Protein AF-A0A349PS74-F1 (afdb_monomer)

Nearest PDB structures (foldseek):
  2zm5-assembly1_A  TM=8.343E-01  e=4.110E-11  Escherichia coli K-12
  3d3q-assembly1_A  TM=5.873E-01  e=1.511E-11  Staphylococcus epidermidis ATCC 12228
  3d3q-assembly2_B  TM=5.949E-01  e=3.113E-11  Staphylococcus epidermidis ATCC 12228
  3exa-assembly1_A  TM=6.629E-01  e=4.485E-10  Halalkalibacterium halodurans
  3crr-assembly1_A  TM=4.208E-01  e=9.390E-06  Pseudomonas aeruginosa

Structure (mmCIF, N/CA/C/O backbone):
data_AF-A0A349PS74-F1
#
_entry.id   AF-A0A349PS74-F1
#
loop_
_atom_site.group_PDB
_atom_site.id
_atom_site.type_symbol
_atom_site.label_atom_id
_atom_site.label_alt_id
_atom_site.label_comp_id
_atom_site.label_asym_id
_atom_site.label_entity_id
_atom_site.label_seq_id
_atom_site.pdbx_PDB_ins_code
_atom_site.Cartn_x
_atom_site.Cartn_y
_atom_site.Cartn_z
_atom_site.occupancy
_atom_site.B_iso_or_equiv
_atom_site.auth_seq_id
_atom_site.auth_comp_id
_atom_site.auth_asym_id
_atom_site.auth_atom_id
_atom_site.pdbx_PDB_model_num
ATOM 1 N N . MET A 1 1 ? 1.218 1.236 8.505 1.00 89.25 1 MET A N 1
ATOM 2 C CA . MET A 1 1 ? 1.984 1.253 9.771 1.00 89.25 1 MET A CA 1
ATOM 3 C C . MET A 1 1 ? 1.231 0.615 10.930 1.00 89.25 1 MET A C 1
ATOM 5 O O . MET A 1 1 ? 1.837 -0.194 11.608 1.00 89.25 1 MET A O 1
ATOM 9 N N . GLN A 1 2 ? -0.069 0.879 11.117 1.00 93.75 2 GLN A N 1
ATOM 10 C CA . GLN A 1 2 ? -0.872 0.275 12.203 1.00 93.75 2 GLN A CA 1
ATOM 11 C C . GLN A 1 2 ? -0.937 -1.267 12.196 1.00 93.75 2 GLN A C 1
ATOM 13 O O . GLN A 1 2 ? -1.303 -1.876 13.193 1.00 93.75 2 GLN A O 1
ATOM 18 N N . ILE A 1 3 ? -0.543 -1.911 11.095 1.00 94.31 3 ILE A N 1
ATOM 19 C CA . ILE A 1 3 ? -0.381 -3.367 10.992 1.00 9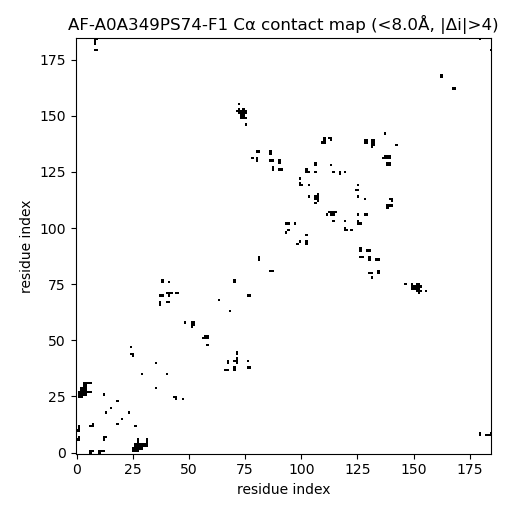4.31 3 ILE A CA 1
ATOM 20 C C . ILE A 1 3 ? 0.688 -3.934 11.941 1.00 94.31 3 ILE A C 1
ATOM 22 O O . ILE A 1 3 ? 0.650 -5.127 12.219 1.00 94.31 3 ILE A O 1
ATOM 26 N N . TYR A 1 4 ? 1.640 -3.131 12.425 1.00 95.88 4 TYR A N 1
ATOM 27 C CA . TYR A 1 4 ? 2.769 -3.624 13.216 1.00 95.88 4 TYR A CA 1
ATOM 28 C C . TYR A 1 4 ? 2.479 -3.621 14.719 1.00 95.88 4 TYR A C 1
ATOM 30 O O . TYR A 1 4 ? 2.060 -2.615 15.294 1.00 95.88 4 TYR A O 1
ATOM 38 N N . ARG A 1 5 ? 2.739 -4.758 15.369 1.00 95.50 5 ARG A N 1
ATOM 39 C CA . ARG A 1 5 ? 2.588 -4.938 16.818 1.00 95.50 5 ARG A CA 1
ATOM 40 C C . ARG A 1 5 ? 3.559 -4.052 17.589 1.00 95.50 5 ARG A C 1
ATOM 42 O O . ARG A 1 5 ? 4.705 -3.884 17.190 1.00 95.50 5 ARG A O 1
ATOM 49 N N . GLY A 1 6 ? 3.097 -3.504 18.711 1.00 93.06 6 GLY A N 1
ATOM 50 C CA . GLY A 1 6 ? 3.917 -2.675 19.601 1.00 93.06 6 GLY A CA 1
ATOM 51 C C . GLY A 1 6 ? 4.183 -1.249 19.105 1.00 93.06 6 GLY A C 1
ATOM 52 O O . GLY A 1 6 ? 4.753 -0.462 19.846 1.00 93.06 6 GLY A O 1
ATOM 53 N N . MET A 1 7 ? 3.736 -0.874 17.902 1.00 94.06 7 MET A N 1
ATOM 54 C CA . MET A 1 7 ? 3.923 0.474 17.346 1.00 94.06 7 MET A CA 1
ATOM 55 C C . MET A 1 7 ? 2.669 1.347 17.511 1.00 94.06 7 MET A C 1
ATOM 57 O O . MET A 1 7 ? 2.253 2.018 16.571 1.00 94.06 7 MET A O 1
ATOM 61 N N . ALA A 1 8 ? 2.013 1.315 18.673 1.00 92.81 8 ALA A N 1
ATOM 62 C CA . ALA A 1 8 ? 0.685 1.916 18.833 1.00 92.81 8 ALA A CA 1
ATOM 63 C C . ALA A 1 8 ? 0.702 3.456 18.773 1.00 92.81 8 ALA A C 1
ATOM 65 O O . ALA A 1 8 ? 0.015 4.042 17.935 1.00 92.81 8 ALA A O 1
ATOM 66 N N . ILE A 1 9 ? 1.533 4.098 19.603 1.00 93.56 9 ILE A N 1
ATOM 67 C CA . ILE A 1 9 ? 1.556 5.561 19.778 1.00 93.56 9 ILE A CA 1
ATOM 68 C C . ILE A 1 9 ? 1.936 6.255 18.467 1.00 93.56 9 ILE A C 1
ATOM 70 O O . ILE A 1 9 ? 1.120 6.958 17.880 1.00 93.56 9 ILE A O 1
ATOM 74 N N . GLY A 1 10 ? 3.132 5.979 17.938 1.00 93.94 10 GLY A N 1
ATOM 75 C CA . GLY A 1 10 ? 3.648 6.647 16.735 1.00 93.94 10 GLY A CA 1
ATOM 76 C C . GLY A 1 10 ? 2.870 6.371 15.447 1.00 93.94 10 GLY A C 1
ATOM 77 O O . GLY A 1 10 ? 3.122 7.005 14.424 1.00 93.94 10 GLY A O 1
ATOM 78 N N . THR A 1 11 ? 1.922 5.429 15.461 1.00 93.19 11 THR A N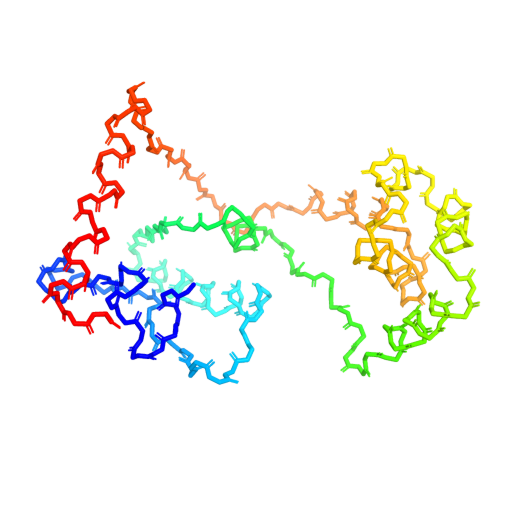 1
ATOM 79 C CA . THR A 1 11 ? 1.077 5.122 14.298 1.00 93.19 11 THR A CA 1
ATOM 80 C C . THR A 1 11 ? -0.378 5.544 14.479 1.00 93.19 11 THR A C 1
ATOM 82 O O . THR A 1 11 ? -1.191 5.287 13.584 1.00 93.19 11 THR A O 1
ATOM 85 N N . ALA A 1 12 ? -0.697 6.209 15.598 1.00 93.94 12 ALA A N 1
ATOM 86 C CA . ALA A 1 12 ? -2.063 6.522 16.008 1.00 93.94 12 ALA A CA 1
ATOM 87 C C . ALA A 1 12 ? -2.973 5.286 15.908 1.00 93.94 12 ALA A C 1
ATOM 89 O O . ALA A 1 12 ? -4.058 5.359 15.330 1.00 93.94 12 ALA A O 1
ATOM 90 N N . ALA A 1 13 ? -2.485 4.121 16.350 1.00 93.94 13 ALA A N 1
ATOM 91 C CA . ALA A 1 13 ? -3.315 2.926 16.394 1.00 93.94 13 ALA A CA 1
ATOM 92 C C . ALA A 1 13 ? -4.451 3.151 17.405 1.00 93.94 13 ALA A C 1
ATOM 94 O O . ALA A 1 13 ? -4.183 3.701 18.476 1.00 93.94 13 ALA A O 1
ATOM 95 N N . PRO A 1 14 ? -5.688 2.736 17.087 1.00 93.56 14 PRO A N 1
ATOM 96 C CA . PRO A 1 14 ? -6.817 2.952 17.980 1.00 93.56 14 PRO A CA 1
ATOM 97 C C . PRO A 1 14 ? -6.581 2.273 19.333 1.00 93.56 14 PRO A C 1
ATOM 99 O O . PRO A 1 14 ? -6.098 1.140 19.412 1.00 93.56 14 PRO A O 1
ATOM 102 N N . THR A 1 15 ? -6.922 2.979 20.402 1.00 92.62 15 THR A N 1
ATOM 103 C CA . THR A 1 15 ? -6.909 2.474 21.776 1.00 92.62 15 THR A CA 1
ATOM 104 C C . THR A 1 15 ? -8.164 1.654 22.065 1.00 92.62 15 THR A C 1
ATOM 106 O O . THR A 1 15 ? -9.185 1.791 21.396 1.00 92.62 15 THR A O 1
ATOM 109 N N . ALA A 1 16 ? -8.127 0.812 23.102 1.00 93.38 16 ALA A N 1
ATOM 110 C CA . ALA A 1 16 ? -9.302 0.037 23.509 1.00 93.38 16 ALA A CA 1
ATOM 111 C C . ALA A 1 16 ? -10.509 0.930 23.866 1.00 93.38 16 ALA A C 1
ATOM 113 O O . ALA A 1 16 ? -11.651 0.550 23.608 1.00 93.38 16 ALA A O 1
ATOM 114 N N . GLU A 1 17 ? -10.248 2.115 24.425 1.00 94.94 17 GLU A N 1
ATOM 115 C CA . GLU A 1 17 ? -11.269 3.111 24.749 1.00 94.94 17 GLU A CA 1
ATOM 116 C C . GLU A 1 17 ? -11.913 3.691 23.483 1.00 94.94 17 GLU A C 1
ATOM 118 O O . GLU A 1 17 ? -13.137 3.680 23.367 1.00 94.94 17 GLU A O 1
ATOM 123 N N . GLU A 1 18 ? -11.113 4.105 22.495 1.00 94.31 18 GLU A N 1
ATOM 124 C CA . GLU A 1 18 ? -11.613 4.613 21.206 1.00 94.31 18 GLU A CA 1
ATOM 125 C C . GLU A 1 18 ? -12.364 3.545 20.405 1.00 94.31 18 GLU A C 1
ATOM 127 O O . GLU A 1 18 ? -13.322 3.858 19.700 1.00 94.31 18 GLU A O 1
ATOM 132 N N . MET A 1 19 ? -11.951 2.278 20.512 1.00 95.06 19 MET A N 1
ATOM 133 C CA . MET A 1 19 ? -12.631 1.175 19.833 1.00 95.06 19 MET A CA 1
ATOM 134 C C . MET A 1 19 ? -14.042 0.938 20.376 1.00 95.06 19 MET A C 1
ATOM 136 O O . MET A 1 19 ? -14.871 0.406 19.645 1.00 95.06 19 MET A O 1
ATOM 140 N N . GLN A 1 20 ? -14.319 1.267 21.644 1.00 96.44 20 GLN A N 1
ATOM 141 C CA . GLN A 1 20 ? -15.630 1.072 22.284 1.00 96.44 20 GLN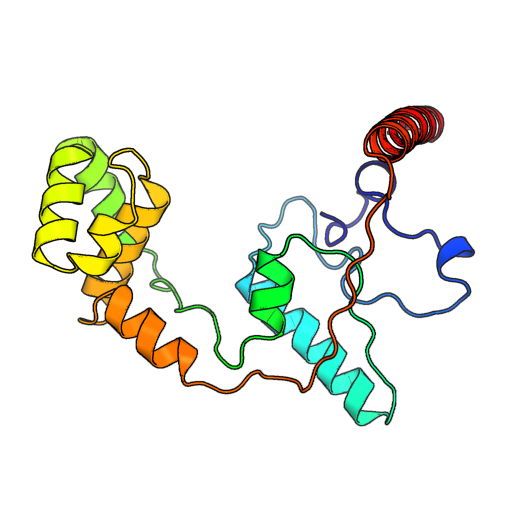 A CA 1
ATOM 142 C C . GLN A 1 20 ? -16.207 -0.348 22.088 1.00 96.44 20 GLN A C 1
ATOM 144 O O . GLN A 1 20 ? -17.406 -0.543 21.892 1.00 96.44 20 GLN A O 1
ATOM 149 N N . GLY A 1 21 ? -15.339 -1.364 22.098 1.00 95.25 21 GLY A N 1
ATOM 150 C CA . GLY A 1 21 ? -15.715 -2.764 21.867 1.00 95.25 21 GLY A CA 1
ATOM 151 C C . GLY A 1 21 ? -15.956 -3.152 20.401 1.00 95.25 21 GLY A C 1
ATOM 152 O O . GLY A 1 21 ? -16.244 -4.319 20.132 1.00 95.25 21 GLY A O 1
ATOM 153 N N . ILE A 1 22 ? -15.808 -2.230 19.446 1.00 95.62 22 ILE A N 1
ATOM 154 C CA . ILE A 1 22 ? -15.883 -2.516 18.010 1.00 95.62 22 ILE A CA 1
ATOM 155 C C . ILE A 1 22 ? -14.575 -3.171 17.541 1.00 95.62 22 ILE A C 1
ATOM 157 O O . ILE A 1 22 ? -13.508 -2.551 17.632 1.00 95.62 22 ILE A O 1
ATOM 161 N N . PRO A 1 23 ? -14.621 -4.405 17.000 1.00 95.31 23 PRO A N 1
ATOM 162 C CA . PRO A 1 23 ? -13.423 -5.084 16.524 1.00 95.31 23 PRO A CA 1
ATOM 163 C C . PRO A 1 23 ? -12.750 -4.318 15.382 1.00 95.31 23 PRO A C 1
ATOM 165 O O . PRO A 1 23 ? -13.353 -4.088 14.333 1.00 95.31 23 PRO A O 1
ATOM 168 N N . HIS A 1 24 ? -11.478 -3.970 15.571 1.00 95.81 24 HIS A N 1
ATOM 169 C CA . HIS A 1 24 ? -10.630 -3.420 14.519 1.00 95.81 24 HIS A CA 1
ATOM 170 C C . HIS A 1 24 ? -9.739 -4.525 13.957 1.00 95.81 24 HIS A C 1
ATOM 172 O O . HIS A 1 24 ? -8.841 -5.037 14.624 1.00 95.81 24 HIS A O 1
ATOM 178 N N . HIS A 1 25 ? -10.007 -4.902 12.712 1.00 95.56 25 HIS A N 1
ATOM 179 C CA . HIS A 1 25 ? -9.207 -5.877 11.981 1.00 95.56 25 HIS A CA 1
ATOM 180 C C . HIS A 1 25 ? -7.933 -5.218 11.432 1.00 95.56 25 HIS A C 1
ATOM 182 O O . HIS A 1 25 ? -7.877 -4.003 11.259 1.00 95.56 25 HIS A O 1
ATOM 188 N N . MET A 1 26 ? -6.911 -6.017 11.113 1.00 94.94 26 MET A N 1
ATOM 189 C CA . MET A 1 26 ? -5.662 -5.547 10.485 1.00 94.94 26 MET A CA 1
ATOM 190 C C . MET A 1 26 ? -4.844 -4.523 11.301 1.00 94.94 26 MET A C 1
ATOM 192 O O . MET A 1 26 ? -3.968 -3.856 10.748 1.00 94.94 26 MET A O 1
ATOM 196 N N . VAL A 1 27 ? -5.067 -4.433 12.614 1.00 94.75 27 VAL A N 1
ATOM 197 C CA . VAL A 1 27 ? -4.240 -3.656 13.552 1.00 94.75 27 VAL A CA 1
ATOM 198 C C . VAL A 1 27 ? -3.348 -4.618 14.332 1.00 94.75 27 VAL A C 1
ATOM 200 O O . VAL A 1 27 ? -3.835 -5.604 14.877 1.00 94.75 27 VAL A O 1
ATOM 203 N N . GLY A 1 28 ? -2.038 -4.362 14.371 1.00 94.44 28 GLY A N 1
ATOM 204 C CA . GLY A 1 28 ? -1.089 -5.205 15.104 1.00 94.44 28 GLY A CA 1
ATOM 205 C C . GLY A 1 28 ? -1.074 -6.672 14.650 1.00 94.44 28 GLY A C 1
ATOM 206 O O . GLY A 1 28 ? -0.983 -7.574 15.477 1.00 94.44 28 GLY A O 1
ATOM 207 N N . VAL A 1 29 ? -1.171 -6.932 13.346 1.00 95.56 29 VAL A N 1
ATOM 208 C CA . VAL A 1 29 ? -1.181 -8.288 12.767 1.00 95.56 29 VAL A CA 1
ATOM 209 C C . VAL A 1 29 ? 0.203 -8.795 12.341 1.00 95.56 29 VAL A C 1
ATOM 211 O O . VAL A 1 29 ? 0.365 -9.984 12.086 1.00 95.56 29 VAL A O 1
ATOM 214 N N . ALA A 1 30 ? 1.212 -7.924 12.284 1.00 95.81 30 ALA A N 1
ATOM 215 C CA . ALA A 1 30 ? 2.569 -8.238 11.832 1.00 95.81 30 ALA A CA 1
ATOM 216 C C . ALA A 1 30 ? 3.626 -7.857 12.880 1.00 95.81 30 ALA A C 1
ATOM 218 O O . ALA A 1 30 ? 3.406 -6.964 13.700 1.00 95.81 30 ALA A O 1
ATOM 219 N N . ASP A 1 31 ? 4.774 -8.539 12.876 1.00 96.31 31 ASP A N 1
ATOM 220 C CA . ASP A 1 31 ? 5.950 -8.102 13.644 1.00 96.31 31 ASP A CA 1
ATOM 221 C C . ASP A 1 31 ? 6.641 -6.923 12.925 1.00 96.31 31 ASP A C 1
ATOM 223 O O . ASP A 1 31 ? 6.738 -6.958 11.698 1.00 96.31 31 ASP A O 1
ATOM 227 N N . PRO A 1 32 ? 7.138 -5.889 13.632 1.00 95.06 32 PRO A N 1
ATOM 228 C CA . PRO A 1 32 ? 7.860 -4.772 13.010 1.00 95.06 32 PRO A CA 1
ATOM 229 C C . PRO A 1 32 ? 9.094 -5.167 12.183 1.00 95.06 32 PRO A C 1
ATOM 231 O O . PRO A 1 32 ? 9.536 -4.385 11.344 1.00 95.06 32 PRO A O 1
ATOM 234 N N . ARG A 1 33 ? 9.676 -6.349 12.421 1.00 94.12 33 ARG A N 1
ATOM 235 C CA . ARG A 1 33 ? 10.819 -6.881 11.661 1.00 94.12 33 ARG A CA 1
ATOM 236 C C . ARG A 1 33 ? 10.405 -7.573 10.362 1.00 94.12 33 ARG A C 1
ATOM 238 O O . ARG A 1 33 ? 11.267 -7.892 9.546 1.00 94.12 33 ARG A O 1
ATOM 245 N N . GLU A 1 34 ? 9.114 -7.833 10.167 1.00 91.00 34 GLU A N 1
ATOM 246 C CA . GLU A 1 34 ? 8.600 -8.440 8.944 1.00 91.00 34 GLU A CA 1
ATOM 247 C C . GLU A 1 34 ? 8.321 -7.383 7.879 1.00 91.00 34 GLU A C 1
ATOM 249 O O . GLU A 1 34 ? 7.665 -6.372 8.123 1.00 91.00 34 GLU A O 1
ATOM 254 N N . ASN A 1 35 ? 8.723 -7.672 6.643 1.00 87.25 35 ASN A N 1
ATOM 255 C CA . ASN A 1 35 ? 8.209 -6.930 5.502 1.00 87.25 35 ASN A CA 1
ATOM 256 C C . ASN A 1 35 ? 6.737 -7.293 5.277 1.00 87.25 35 ASN A C 1
ATOM 258 O O . ASN A 1 35 ? 6.388 -8.466 5.118 1.00 87.25 35 ASN A O 1
ATOM 262 N N . TYR A 1 36 ? 5.875 -6.281 5.199 1.00 89.25 36 TYR A N 1
ATOM 263 C CA . TYR A 1 36 ? 4.455 -6.472 4.929 1.00 89.25 36 TYR A CA 1
ATOM 264 C C . TYR A 1 36 ? 4.058 -5.776 3.627 1.00 89.25 36 TYR A C 1
ATOM 266 O O . TYR A 1 36 ? 4.001 -4.548 3.537 1.00 89.25 36 TYR A O 1
ATOM 274 N N . SER A 1 37 ? 3.840 -6.576 2.582 1.00 88.00 37 SER A N 1
ATOM 275 C CA . SER A 1 37 ? 3.533 -6.066 1.249 1.00 88.00 37 SER A CA 1
ATOM 276 C C . SER A 1 37 ? 2.061 -5.681 1.116 1.00 88.00 37 SER A C 1
ATOM 278 O O . SER A 1 37 ? 1.184 -6.203 1.806 1.00 88.00 37 SER A O 1
ATOM 280 N N . VAL A 1 38 ? 1.776 -4.798 0.160 1.00 88.19 38 VAL A N 1
ATOM 281 C CA . VAL A 1 38 ? 0.399 -4.435 -0.193 1.00 88.19 38 VAL A CA 1
ATOM 282 C C . VAL A 1 38 ? -0.407 -5.636 -0.713 1.00 88.19 38 VAL A C 1
ATOM 284 O O . VAL A 1 38 ? -1.603 -5.716 -0.457 1.00 88.19 38 VAL A O 1
ATOM 287 N N . ALA A 1 39 ? 0.243 -6.596 -1.379 1.00 86.44 39 ALA A N 1
ATOM 288 C CA . ALA A 1 39 ? -0.400 -7.828 -1.832 1.00 86.44 39 ALA A CA 1
ATOM 289 C C . ALA A 1 39 ? -0.840 -8.695 -0.649 1.00 86.44 39 ALA A C 1
ATOM 291 O O . ALA A 1 39 ? -2.008 -9.058 -0.559 1.00 86.44 39 ALA A O 1
ATOM 292 N N . ARG A 1 40 ? 0.067 -8.920 0.315 1.00 89.88 40 ARG A N 1
ATOM 293 C CA . ARG A 1 40 ? -0.247 -9.643 1.554 1.00 89.88 40 ARG A CA 1
ATOM 294 C C . ARG A 1 40 ? -1.375 -8.954 2.324 1.00 89.88 40 ARG A C 1
ATOM 296 O O . ARG A 1 40 ? -2.299 -9.623 2.769 1.00 89.88 40 ARG A O 1
ATOM 303 N N . TYR A 1 41 ? -1.333 -7.623 2.428 1.00 92.31 41 TYR A N 1
ATOM 304 C CA . TYR A 1 41 ? -2.415 -6.856 3.045 1.00 92.31 41 TYR A CA 1
ATOM 305 C C . TYR A 1 41 ? -3.757 -7.073 2.350 1.00 92.31 41 TYR A C 1
ATOM 307 O O . TYR A 1 41 ? -4.745 -7.298 3.038 1.00 92.31 41 TYR A O 1
ATOM 315 N N . ALA A 1 42 ?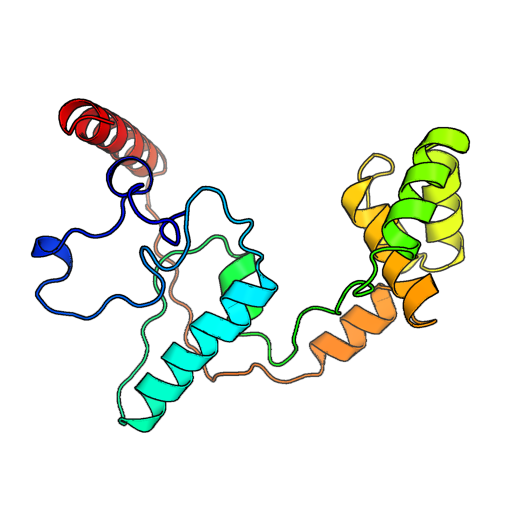 -3.807 -6.988 1.018 1.00 91.88 42 ALA A N 1
ATOM 316 C CA . ALA A 1 42 ? -5.051 -7.145 0.273 1.00 91.88 42 ALA A CA 1
ATOM 317 C C . ALA A 1 42 ? -5.668 -8.532 0.506 1.00 91.88 42 ALA A C 1
ATOM 319 O O . ALA A 1 42 ? -6.863 -8.618 0.774 1.00 91.88 42 ALA A O 1
ATOM 320 N N . ASP A 1 43 ? -4.854 -9.592 0.496 1.00 91.56 43 ASP A N 1
ATOM 321 C CA . ASP A 1 43 ? -5.314 -10.959 0.756 1.00 91.56 43 ASP A CA 1
ATOM 322 C C . ASP A 1 43 ? -5.817 -11.142 2.194 1.00 91.56 43 ASP A C 1
ATOM 324 O O . ASP A 1 43 ? -6.888 -11.710 2.414 1.00 91.56 43 ASP A O 1
ATOM 328 N N . ASP A 1 44 ? -5.064 -10.661 3.184 1.00 94.50 44 ASP A N 1
ATOM 329 C CA . ASP A 1 44 ? -5.416 -10.813 4.597 1.00 94.50 44 ASP A CA 1
ATOM 330 C C . ASP A 1 44 ? -6.633 -9.956 4.978 1.00 94.50 44 ASP A C 1
ATOM 332 O O . ASP A 1 44 ? -7.569 -10.452 5.608 1.00 94.50 44 ASP A O 1
ATOM 336 N N . ALA A 1 45 ? -6.680 -8.699 4.530 1.00 94.94 45 ALA A N 1
ATOM 337 C CA . ALA A 1 45 ? -7.816 -7.814 4.760 1.00 94.94 45 ALA A CA 1
ATOM 338 C C . ALA A 1 45 ? -9.078 -8.320 4.053 1.00 94.94 45 ALA A C 1
ATOM 340 O O . ALA A 1 45 ? -10.172 -8.215 4.606 1.00 94.94 45 ALA A O 1
ATOM 341 N N . ALA A 1 46 ? -8.943 -8.917 2.867 1.00 95.12 46 ALA A N 1
ATOM 342 C CA . ALA A 1 46 ? -10.079 -9.490 2.168 1.00 95.12 46 ALA A CA 1
ATOM 343 C C . ALA A 1 46 ? -10.716 -10.656 2.928 1.00 95.12 46 ALA A C 1
ATOM 345 O O . ALA A 1 46 ? -11.937 -10.716 3.008 1.00 95.12 46 ALA A O 1
ATOM 346 N N . LYS A 1 47 ? -9.917 -11.518 3.573 1.00 96.25 47 LYS A N 1
ATOM 347 C CA . LYS A 1 47 ? -10.457 -12.570 4.453 1.00 96.25 47 LYS A CA 1
ATOM 348 C C . LYS A 1 47 ? -11.315 -11.969 5.567 1.00 96.25 47 LYS A C 1
ATOM 350 O O . LYS A 1 47 ? -12.374 -12.506 5.863 1.00 96.25 47 LYS A O 1
ATOM 355 N N . CYS A 1 48 ? -10.886 -10.853 6.165 1.00 97.12 48 CYS A N 1
ATOM 356 C CA . CYS A 1 48 ? -11.680 -10.155 7.179 1.00 97.12 48 CYS A CA 1
ATOM 357 C C . CYS A 1 48 ? -12.984 -9.588 6.602 1.00 97.12 48 CYS A C 1
ATOM 359 O O . CYS A 1 48 ? -14.031 -9.715 7.229 1.00 97.12 48 CYS A O 1
ATOM 361 N N . VAL A 1 49 ? -12.931 -8.969 5.421 1.00 96.94 49 VAL A N 1
ATOM 362 C CA . VAL A 1 49 ? -14.114 -8.409 4.749 1.00 96.94 49 VAL A CA 1
ATOM 363 C C . VAL A 1 49 ? -15.123 -9.512 4.417 1.00 96.94 49 VAL A C 1
ATOM 365 O O . VAL A 1 49 ? -16.285 -9.394 4.801 1.00 96.94 49 VAL A O 1
ATOM 368 N N . ASP A 1 50 ? -14.672 -10.598 3.789 1.00 97.06 50 ASP A N 1
ATOM 369 C CA . ASP A 1 50 ? -15.504 -11.746 3.410 1.00 97.06 50 ASP A CA 1
ATOM 370 C C . ASP A 1 50 ? -16.147 -12.399 4.648 1.00 97.06 50 ASP A C 1
ATOM 372 O O . ASP A 1 50 ? -17.340 -12.704 4.662 1.00 97.06 50 ASP A O 1
ATOM 376 N N . ASP A 1 51 ? -15.385 -12.538 5.734 1.00 98.12 51 ASP A N 1
ATOM 377 C CA . ASP A 1 51 ? -15.856 -13.052 7.021 1.00 98.12 51 ASP A CA 1
ATOM 378 C C . ASP A 1 51 ? -16.922 -12.139 7.669 1.00 98.12 51 ASP A C 1
ATOM 380 O O . ASP A 1 51 ? -17.954 -12.622 8.142 1.00 98.12 51 ASP A O 1
ATOM 384 N N . ILE A 1 52 ? -16.742 -10.812 7.641 1.00 98.19 52 ILE A N 1
ATOM 385 C CA . ILE A 1 52 ? -17.743 -9.845 8.129 1.00 98.19 52 ILE A CA 1
ATOM 386 C C . ILE A 1 52 ? -19.027 -9.918 7.294 1.00 98.19 52 ILE A C 1
ATOM 388 O O . ILE A 1 52 ? -20.117 -9.981 7.873 1.00 98.19 52 ILE A O 1
ATOM 392 N N . LEU A 1 53 ? -18.902 -9.962 5.964 1.00 98.00 53 LEU A N 1
ATOM 393 C CA . LEU A 1 53 ? -20.036 -10.082 5.047 1.00 98.00 53 LEU A CA 1
ATOM 394 C C . LEU A 1 53 ? -20.794 -11.397 5.259 1.00 98.00 53 LEU A C 1
ATOM 396 O O . LEU A 1 53 ? -22.024 -11.390 5.290 1.00 98.00 53 LEU A O 1
ATOM 400 N N . SER A 1 54 ? -20.087 -12.508 5.493 1.00 98.12 54 SER A N 1
ATOM 401 C CA . SER A 1 54 ? -20.703 -13.822 5.742 1.00 98.12 54 SER A CA 1
ATOM 402 C C . SER A 1 54 ? -21.614 -13.842 6.978 1.00 98.12 54 SER A C 1
ATOM 404 O O . SER A 1 54 ? -22.571 -14.611 7.042 1.00 98.12 54 SER A O 1
ATOM 406 N N . ARG A 1 55 ? -21.365 -12.946 7.942 1.00 97.75 55 ARG A N 1
ATOM 407 C CA . ARG A 1 55 ? -22.199 -12.745 9.136 1.00 97.75 55 ARG A CA 1
ATOM 408 C C . ARG A 1 55 ? -23.362 -11.770 8.927 1.00 97.75 55 ARG A C 1
ATOM 410 O O . ARG A 1 55 ? -24.009 -11.398 9.904 1.00 97.75 55 ARG A O 1
ATOM 417 N N . GLY A 1 56 ? -23.591 -11.299 7.701 1.00 97.69 56 GLY A N 1
ATOM 418 C CA . GLY A 1 56 ? -24.605 -10.289 7.389 1.00 97.69 56 GLY A CA 1
ATOM 419 C C . GLY A 1 56 ? -24.299 -8.908 7.977 1.00 97.69 56 GLY A C 1
ATOM 420 O O . GLY A 1 56 ? -25.216 -8.121 8.200 1.00 97.69 56 GLY A O 1
ATOM 421 N N . LYS A 1 57 ? -23.027 -8.617 8.279 1.00 97.75 57 LYS A N 1
ATOM 422 C CA . LYS A 1 57 ? -22.588 -7.312 8.792 1.00 97.75 57 LYS A CA 1
ATOM 423 C C . LYS A 1 57 ? -21.961 -6.487 7.674 1.00 97.75 57 LYS A C 1
ATOM 425 O O . LYS A 1 57 ? -21.395 -7.040 6.738 1.00 97.75 57 LYS A O 1
ATOM 430 N N . GLN A 1 58 ? -22.015 -5.163 7.813 1.00 96.81 58 GLN A N 1
ATOM 431 C CA . GLN A 1 58 ? -21.381 -4.232 6.882 1.00 96.81 58 GLN A CA 1
ATOM 432 C C . GLN A 1 58 ? -19.923 -3.969 7.300 1.00 96.81 58 GLN A C 1
ATOM 434 O O . GLN A 1 58 ? -19.699 -3.402 8.373 1.00 96.81 58 GLN A O 1
ATOM 439 N N . PRO A 1 59 ? -18.922 -4.334 6.481 1.00 96.62 59 PRO A N 1
ATOM 440 C CA . PRO A 1 59 ? -17.538 -3.946 6.714 1.00 96.62 59 PRO A CA 1
ATOM 441 C C . PRO A 1 59 ? -17.367 -2.439 6.508 1.00 96.62 59 PRO A C 1
ATOM 443 O O . PRO A 1 59 ? -17.852 -1.882 5.520 1.00 96.62 59 PRO A O 1
ATOM 446 N N . VAL A 1 60 ? -16.629 -1.795 7.414 1.00 95.88 60 VAL A N 1
ATOM 447 C CA . VAL A 1 60 ? -16.185 -0.404 7.272 1.00 95.88 60 VAL A CA 1
ATOM 448 C C . VAL A 1 60 ? -14.664 -0.406 7.205 1.00 95.88 60 VAL A C 1
ATOM 450 O O . VAL A 1 60 ? -13.989 -0.786 8.159 1.00 95.88 60 VAL A O 1
ATOM 453 N N . ILE A 1 61 ? -14.123 -0.005 6.059 1.00 94.06 61 ILE A N 1
ATOM 454 C CA . ILE A 1 61 ? -12.679 0.081 5.840 1.00 94.06 61 ILE A CA 1
ATOM 455 C C . ILE A 1 61 ? -12.265 1.526 6.118 1.00 94.06 61 ILE A C 1
ATOM 457 O O . ILE A 1 61 ? -12.674 2.433 5.396 1.00 94.06 61 ILE A O 1
ATOM 461 N N . VAL A 1 62 ? -11.481 1.740 7.178 1.00 92.06 62 VAL A N 1
ATOM 462 C CA . VAL A 1 62 ? -11.099 3.077 7.661 1.00 92.06 62 VAL A CA 1
ATOM 463 C C . VAL A 1 62 ? -9.592 3.290 7.548 1.00 92.06 62 VAL A C 1
ATOM 465 O O . VAL A 1 62 ? -8.792 2.382 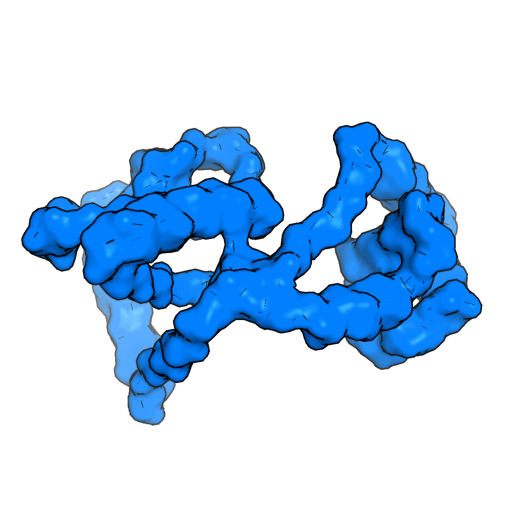7.774 1.00 92.06 62 VAL A O 1
ATOM 468 N N . GLY A 1 63 ? -9.211 4.526 7.227 1.00 84.44 63 GLY A N 1
ATOM 469 C CA . GLY A 1 63 ? -7.828 4.975 7.108 1.00 84.44 63 GLY A CA 1
ATOM 470 C C . GLY A 1 63 ? -7.272 4.818 5.694 1.00 84.44 63 GLY A C 1
ATOM 471 O O . GLY A 1 63 ? -8.007 4.781 4.711 1.00 84.44 63 GLY A O 1
ATOM 472 N N . GLY A 1 64 ? -5.947 4.700 5.613 1.00 66.06 64 GLY A N 1
ATOM 473 C CA . GLY A 1 64 ? -5.276 4.153 4.440 1.00 66.06 64 GLY A CA 1
ATOM 474 C C . GLY A 1 64 ? -4.600 5.161 3.513 1.00 66.06 64 GLY A C 1
ATOM 475 O O . GLY A 1 64 ? -5.165 6.129 3.017 1.00 66.06 64 GLY A O 1
ATOM 476 N N . THR A 1 65 ? -3.354 4.830 3.199 1.00 71.62 65 THR A N 1
ATOM 477 C CA . THR A 1 65 ? -2.657 5.227 1.979 1.00 71.62 65 THR A CA 1
ATOM 478 C C . THR A 1 65 ? -3.434 4.661 0.783 1.00 71.62 65 THR A C 1
ATOM 480 O O . THR A 1 65 ? -3.663 3.452 0.734 1.00 71.62 65 THR A O 1
ATOM 483 N N . GLY A 1 66 ? -3.823 5.492 -0.192 1.00 84.75 66 GLY A N 1
ATOM 484 C CA . GLY A 1 66 ? -4.738 5.094 -1.282 1.00 84.75 66 GLY A CA 1
ATOM 485 C C . GLY A 1 66 ? -4.343 3.823 -2.051 1.00 84.75 66 GLY A C 1
ATOM 486 O O . GLY A 1 66 ? -5.208 3.106 -2.544 1.00 84.75 66 GLY A O 1
ATOM 487 N N . LEU A 1 67 ? -3.050 3.485 -2.081 1.00 86.88 67 LEU A N 1
ATOM 488 C CA . LEU A 1 67 ? -2.533 2.247 -2.668 1.00 86.88 67 LEU A CA 1
ATOM 489 C C . LEU A 1 67 ? -3.130 0.969 -2.041 1.00 86.88 67 LEU A C 1
ATOM 491 O O . LEU A 1 67 ? -3.487 0.054 -2.773 1.00 86.88 67 LEU A O 1
ATOM 495 N N . TYR A 1 68 ? -3.248 0.901 -0.712 1.00 90.50 68 TYR A N 1
ATOM 496 C CA . TYR A 1 68 ? -3.708 -0.302 -0.003 1.00 90.50 68 TYR A CA 1
ATOM 497 C C . TYR A 1 68 ? -5.215 -0.507 -0.164 1.00 90.50 68 TYR A C 1
ATOM 499 O O . TYR A 1 68 ? -5.671 -1.623 -0.399 1.00 90.50 68 TYR A O 1
ATOM 507 N N . LEU A 1 69 ? -5.981 0.586 -0.104 1.00 90.06 69 LEU A N 1
ATOM 508 C CA . LEU A 1 69 ? -7.421 0.550 -0.342 1.00 90.06 69 LEU A CA 1
ATOM 509 C C . LEU A 1 69 ? -7.727 0.128 -1.783 1.00 90.06 69 LEU A C 1
ATOM 511 O O . LEU A 1 69 ? -8.551 -0.752 -2.003 1.00 90.06 69 LEU A O 1
ATOM 515 N N . ASN A 1 70 ? -7.025 0.707 -2.763 1.00 88.75 70 ASN A N 1
ATOM 516 C CA . ASN A 1 70 ? -7.196 0.328 -4.165 1.00 88.75 70 ASN A CA 1
ATOM 517 C C . ASN A 1 70 ? -6.892 -1.154 -4.395 1.00 88.75 70 ASN A C 1
ATOM 519 O O . ASN A 1 70 ? -7.604 -1.800 -5.152 1.00 88.75 70 ASN A O 1
ATOM 523 N N . ALA A 1 71 ? -5.875 -1.691 -3.723 1.00 89.44 71 ALA A N 1
ATOM 524 C CA . ALA A 1 71 ? -5.518 -3.098 -3.818 1.00 89.44 71 ALA A CA 1
ATOM 525 C C . ALA A 1 71 ? -6.587 -4.042 -3.260 1.00 89.44 71 ALA A C 1
ATOM 527 O O . ALA A 1 71 ? -6.917 -5.032 -3.897 1.00 89.44 71 ALA A O 1
ATOM 528 N N . LEU A 1 72 ? -7.134 -3.726 -2.084 1.00 91.88 72 LEU A N 1
ATOM 529 C CA . LEU A 1 72 ? -8.194 -4.517 -1.458 1.00 91.88 72 LEU A CA 1
ATOM 530 C C . LEU A 1 72 ? -9.486 -4.499 -2.287 1.00 91.88 72 LEU A C 1
ATOM 532 O O . LEU A 1 72 ? -10.176 -5.510 -2.385 1.00 91.88 72 LEU A O 1
ATOM 536 N N . LEU A 1 73 ? -9.823 -3.340 -2.859 1.00 90.88 73 LEU A N 1
ATOM 537 C CA . LEU A 1 73 ? -11.045 -3.161 -3.646 1.00 90.88 73 LEU A CA 1
ATOM 538 C C . LEU A 1 73 ? -10.914 -3.677 -5.086 1.00 90.88 73 LEU A C 1
ATOM 540 O O . LEU A 1 73 ? -11.932 -3.920 -5.738 1.00 90.88 73 LEU A O 1
ATOM 544 N N . ALA A 1 74 ? -9.694 -3.823 -5.604 1.00 86.94 74 ALA A N 1
ATOM 545 C CA . ALA A 1 74 ? -9.467 -4.360 -6.938 1.00 86.94 74 ALA A CA 1
ATOM 546 C C . ALA A 1 74 ? -9.960 -5.811 -7.018 1.00 86.94 74 ALA A C 1
ATOM 548 O O . ALA A 1 74 ? -9.709 -6.617 -6.127 1.00 86.94 74 ALA A O 1
ATOM 549 N N . GLY A 1 75 ? -10.635 -6.170 -8.114 1.00 77.94 75 GLY A N 1
ATOM 550 C CA . GLY A 1 75 ? -11.003 -7.568 -8.375 1.00 77.94 75 GLY A CA 1
ATOM 551 C C . GLY A 1 75 ? -9.847 -8.435 -8.859 1.00 77.94 75 GLY A C 1
ATOM 552 O O . GLY A 1 75 ? -10.045 -9.603 -9.181 1.00 77.94 75 GLY A O 1
ATOM 553 N N . HIS A 1 76 ? -8.645 -7.872 -8.940 1.00 75.38 76 HIS A N 1
ATOM 554 C CA . HIS A 1 76 ? -7.443 -8.562 -9.367 1.00 75.38 76 HIS A CA 1
ATOM 555 C C . HIS A 1 76 ? -6.379 -8.471 -8.275 1.00 75.38 76 HIS A C 1
ATOM 557 O O . HIS A 1 76 ? -6.251 -7.455 -7.592 1.00 75.38 76 HIS A O 1
ATOM 563 N N . GLY A 1 77 ? -5.578 -9.526 -8.138 1.00 67.62 77 GLY A N 1
ATOM 564 C CA . GLY A 1 77 ? -4.380 -9.471 -7.309 1.00 67.62 77 GLY A CA 1
ATOM 565 C C . GLY A 1 77 ? -3.338 -8.514 -7.891 1.00 67.62 77 GLY A C 1
ATOM 566 O O . GLY A 1 77 ? -3.473 -7.988 -9.001 1.00 67.62 77 GLY A O 1
ATOM 567 N N . PHE A 1 78 ? -2.245 -8.312 -7.164 1.00 63.69 78 PHE A N 1
ATOM 568 C CA . PHE A 1 78 ? -1.044 -7.787 -7.805 1.00 63.69 78 PHE A CA 1
ATOM 569 C C . PHE A 1 78 ? -0.518 -8.838 -8.774 1.00 63.69 78 PHE A C 1
ATOM 571 O O . PHE A 1 78 ? -0.532 -10.023 -8.443 1.00 63.69 78 PHE A O 1
ATOM 578 N N . ALA A 1 79 ? -0.023 -8.415 -9.942 1.00 56.50 79 ALA A N 1
ATOM 579 C CA . ALA A 1 79 ? 0.845 -9.284 -10.726 1.00 56.50 79 ALA A CA 1
ATOM 580 C C . ALA A 1 79 ? 1.930 -9.793 -9.780 1.00 56.50 79 ALA A C 1
ATOM 582 O O . ALA A 1 79 ? 2.688 -8.982 -9.236 1.00 56.50 79 ALA A O 1
ATOM 583 N N . GLY A 1 80 ? 1.950 -11.101 -9.525 1.00 51.97 80 GLY A N 1
ATOM 584 C CA . GLY A 1 80 ? 3.051 -11.708 -8.800 1.00 51.97 80 GLY A CA 1
ATOM 585 C C . GLY A 1 80 ? 4.312 -11.346 -9.565 1.00 51.97 80 GLY A C 1
ATOM 586 O O . GLY A 1 80 ? 4.396 -11.650 -10.749 1.00 51.97 80 GLY A O 1
ATOM 587 N N . GLY A 1 81 ? 5.233 -10.621 -8.930 1.00 53.66 81 GLY A N 1
ATOM 588 C CA . GLY A 1 81 ? 6.612 -10.668 -9.401 1.00 53.66 81 GLY A CA 1
ATOM 589 C C . GLY A 1 81 ? 7.088 -12.113 -9.308 1.00 53.66 81 GLY A C 1
ATOM 590 O O . GLY A 1 81 ? 6.528 -12.897 -8.529 1.00 53.66 81 GLY A O 1
ATOM 591 N N . ASP A 1 82 ? 8.078 -12.465 -10.115 1.00 53.28 82 ASP A N 1
ATOM 592 C CA . ASP A 1 82 ? 8.735 -13.761 -10.082 1.00 53.28 82 ASP A CA 1
ATOM 593 C C . ASP A 1 82 ? 8.975 -14.170 -8.623 1.00 53.28 82 ASP A C 1
ATOM 595 O O . ASP A 1 82 ? 9.598 -13.437 -7.848 1.00 53.28 82 ASP A O 1
ATOM 599 N N . LYS A 1 83 ? 8.434 -15.330 -8.230 1.00 51.44 83 LYS A N 1
ATOM 600 C CA . LYS A 1 83 ? 8.563 -15.851 -6.861 1.00 51.44 83 LYS A CA 1
ATOM 601 C C . LYS A 1 83 ? 10.032 -16.028 -6.467 1.00 51.44 83 LYS A C 1
ATOM 603 O O . LYS A 1 83 ? 10.334 -15.990 -5.277 1.00 51.44 83 LYS A O 1
ATOM 608 N N . ASP A 1 84 ? 10.914 -16.155 -7.458 1.00 59.75 84 ASP A N 1
ATOM 609 C CA . ASP A 1 84 ? 12.353 -16.321 -7.277 1.00 59.75 84 ASP A CA 1
ATOM 610 C C . ASP A 1 84 ? 13.138 -15.002 -7.409 1.00 59.75 84 ASP A C 1
ATOM 612 O O . ASP A 1 84 ? 14.344 -14.979 -7.169 1.00 59.75 84 ASP A O 1
ATOM 616 N N . GLY A 1 85 ? 12.487 -13.903 -7.817 1.00 72.38 85 GLY A N 1
ATOM 617 C CA . GLY A 1 85 ? 13.115 -12.591 -8.004 1.00 72.38 85 GLY A CA 1
ATOM 618 C C . GLY A 1 85 ? 14.249 -12.568 -9.036 1.00 72.38 85 GLY A C 1
ATOM 619 O O . GLY A 1 85 ? 15.081 -11.658 -9.003 1.00 72.38 85 GLY A O 1
ATOM 620 N N . ARG A 1 86 ? 14.322 -13.552 -9.946 1.00 85.00 86 ARG A N 1
ATOM 621 C CA . ARG A 1 86 ? 15.457 -13.697 -10.871 1.00 85.00 86 ARG A CA 1
ATOM 622 C C . ARG A 1 86 ? 15.505 -12.544 -11.859 1.00 85.00 86 ARG A C 1
ATOM 624 O O . ARG A 1 86 ? 16.545 -11.899 -11.979 1.00 85.00 86 ARG A O 1
ATOM 631 N N . TYR A 1 87 ? 14.370 -12.226 -12.485 1.00 87.69 87 TYR A N 1
ATOM 632 C CA . TYR A 1 87 ? 14.275 -11.072 -13.382 1.00 87.69 87 TYR A CA 1
ATOM 633 C C . TYR A 1 87 ? 14.573 -9.765 -12.655 1.00 87.69 87 TYR A C 1
ATOM 635 O O . TYR A 1 87 ? 15.301 -8.928 -13.183 1.00 87.69 87 TYR A O 1
ATOM 643 N N . ARG A 1 88 ? 14.089 -9.605 -11.417 1.00 88.75 88 ARG A N 1
ATOM 644 C CA . ARG A 1 88 ? 14.389 -8.428 -10.597 1.00 88.75 88 ARG A CA 1
ATOM 645 C C . ARG A 1 88 ? 15.889 -8.227 -10.411 1.00 88.75 88 ARG A C 1
ATOM 647 O O . ARG A 1 88 ? 16.392 -7.134 -10.664 1.00 88.75 88 ARG A O 1
ATOM 654 N N . ALA A 1 89 ? 16.585 -9.274 -9.977 1.00 90.44 89 ALA A N 1
ATOM 655 C CA . ALA A 1 89 ? 18.018 -9.232 -9.717 1.00 90.44 89 ALA A CA 1
ATOM 656 C C . ALA A 1 89 ? 18.824 -8.993 -11.004 1.00 90.44 89 ALA A C 1
ATOM 658 O O . ALA A 1 89 ? 19.765 -8.196 -11.014 1.00 90.44 89 ALA A O 1
ATOM 659 N N . GLU A 1 90 ? 18.435 -9.637 -12.106 1.00 93.25 90 GLU A N 1
ATOM 660 C CA . GLU A 1 90 ? 19.058 -9.429 -13.413 1.00 93.25 90 GLU A CA 1
ATOM 661 C C . GLU A 1 90 ? 18.902 -7.978 -13.878 1.00 93.25 90 GLU A C 1
ATOM 663 O O . GLU A 1 90 ? 19.883 -7.324 -14.230 1.00 93.25 90 GLU A O 1
ATOM 668 N N . LEU A 1 91 ? 17.683 -7.444 -13.812 1.00 94.25 91 LEU A N 1
ATOM 669 C CA . LEU A 1 91 ? 17.364 -6.075 -14.202 1.00 94.25 91 LEU A CA 1
ATOM 670 C C . LEU A 1 91 ? 18.060 -5.029 -13.328 1.00 94.25 91 LEU A C 1
ATOM 672 O O . LEU A 1 91 ? 18.447 -3.972 -13.825 1.00 94.25 91 LEU A O 1
ATOM 676 N N . GLU A 1 92 ? 18.255 -5.310 -12.040 1.00 94.94 92 GLU A N 1
ATOM 677 C CA . GLU A 1 92 ? 19.069 -4.468 -11.163 1.00 94.94 92 GLU A CA 1
ATOM 678 C C . GLU A 1 92 ? 20.544 -4.495 -11.556 1.00 94.94 92 GLU A C 1
ATOM 680 O O . GLU A 1 92 ? 21.149 -3.431 -11.686 1.00 94.94 92 GLU A O 1
ATOM 685 N N . SER A 1 93 ? 21.100 -5.676 -11.843 1.00 95.62 93 SER A N 1
ATOM 686 C CA . SER A 1 93 ? 22.476 -5.792 -12.336 1.00 95.62 93 SER A CA 1
ATOM 687 C C . SER A 1 93 ? 22.671 -5.055 -13.662 1.00 95.62 93 SER A C 1
ATOM 689 O O . SER A 1 93 ? 23.686 -4.384 -13.849 1.00 95.62 93 SER A O 1
ATOM 691 N N . ARG A 1 94 ? 21.699 -5.151 -14.576 1.00 95.81 94 ARG A N 1
ATOM 692 C CA . ARG A 1 94 ? 21.708 -4.424 -15.850 1.00 95.81 94 ARG A CA 1
ATOM 693 C C . ARG A 1 94 ? 21.612 -2.923 -15.640 1.00 95.81 94 ARG A C 1
ATOM 695 O O . ARG A 1 94 ? 22.396 -2.196 -16.232 1.00 95.81 94 ARG A O 1
ATOM 702 N N . TRP A 1 95 ? 20.740 -2.454 -14.749 1.00 95.75 95 TRP A N 1
ATOM 703 C CA . TRP A 1 95 ? 20.666 -1.032 -14.409 1.00 95.75 95 TRP A CA 1
ATOM 704 C C . TRP A 1 95 ? 22.016 -0.485 -13.940 1.00 95.75 95 TRP A C 1
ATOM 706 O O . TRP A 1 95 ? 22.419 0.597 -14.358 1.00 95.75 95 TRP A O 1
ATOM 716 N N . ASP A 1 96 ? 22.717 -1.226 -13.084 1.00 95.38 96 ASP A N 1
ATOM 717 C CA . ASP A 1 96 ? 23.989 -0.773 -12.521 1.00 95.38 96 ASP A CA 1
ATOM 718 C C . ASP A 1 96 ? 25.142 -0.823 -13.550 1.00 95.38 96 ASP A C 1
ATOM 720 O O . ASP A 1 96 ? 26.110 -0.077 -13.415 1.00 95.38 96 ASP A O 1
ATOM 724 N N . LYS A 1 97 ? 25.035 -1.658 -14.596 1.00 96.00 97 LYS A N 1
ATOM 725 C CA . LYS A 1 97 ? 26.030 -1.784 -15.682 1.00 96.00 97 LYS A CA 1
ATOM 726 C C . LYS A 1 97 ? 25.764 -0.866 -16.879 1.00 96.00 97 LYS A C 1
ATOM 728 O O . LYS A 1 97 ? 26.693 -0.273 -17.414 1.00 96.00 97 LYS A O 1
ATOM 733 N N . GLU A 1 98 ? 24.515 -0.808 -17.330 1.00 94.50 98 GLU A N 1
ATOM 734 C CA . GLU A 1 98 ? 24.070 -0.141 -18.563 1.00 94.50 98 GLU A CA 1
ATOM 735 C C . GLU A 1 98 ? 23.539 1.277 -18.293 1.00 94.50 98 GLU A C 1
ATOM 737 O O . GLU A 1 98 ? 23.541 2.125 -19.184 1.00 94.50 98 GLU A O 1
ATOM 742 N N . GLY A 1 99 ? 23.106 1.558 -17.060 1.00 94.00 99 GLY A N 1
ATOM 743 C CA . GLY A 1 99 ? 22.544 2.843 -16.654 1.00 94.00 99 GLY A CA 1
ATOM 744 C C . GLY A 1 99 ? 21.050 3.001 -16.962 1.00 94.00 99 GLY A C 1
ATOM 745 O O . GLY A 1 99 ? 20.441 2.254 -17.729 1.00 94.00 99 GLY A O 1
ATOM 746 N N . GLY A 1 100 ? 20.436 4.014 -16.343 1.00 93.38 100 GLY A N 1
ATOM 747 C CA . GLY A 1 100 ? 18.994 4.257 -16.452 1.00 93.38 100 GLY A CA 1
ATOM 748 C C . GLY A 1 100 ? 18.522 4.655 -17.852 1.00 93.38 100 GLY A C 1
ATOM 749 O O . GLY A 1 100 ? 17.422 4.280 -18.249 1.00 93.38 100 GLY A O 1
ATOM 750 N N . GLU A 1 101 ? 19.354 5.356 -18.627 1.00 95.44 101 GLU A N 1
ATOM 751 C CA . GLU A 1 101 ? 19.022 5.764 -19.999 1.00 95.44 101 GLU A CA 1
ATOM 752 C C . GLU A 1 101 ? 18.849 4.564 -20.935 1.00 95.44 101 GLU A C 1
ATOM 754 O O . GLU A 1 101 ? 17.871 4.509 -21.681 1.00 95.44 101 GLU A O 1
ATOM 759 N N . ALA A 1 102 ? 19.749 3.579 -20.854 1.00 95.62 102 ALA A N 1
ATOM 760 C CA . ALA A 1 102 ? 19.674 2.359 -21.654 1.00 95.62 102 ALA A CA 1
ATOM 761 C C . ALA A 1 102 ? 18.411 1.552 -21.317 1.00 95.62 102 ALA A C 1
ATOM 763 O O . ALA A 1 102 ? 17.643 1.186 -22.209 1.00 95.62 102 ALA A O 1
ATOM 764 N N . MET A 1 103 ? 18.140 1.369 -20.022 1.00 96.44 103 MET A N 1
ATOM 765 C CA . MET A 1 103 ? 16.950 0.656 -19.549 1.00 96.44 103 MET A CA 1
ATOM 766 C C . MET A 1 103 ? 15.653 1.383 -19.939 1.00 96.44 103 MET A C 1
ATOM 768 O O . MET A 1 103 ? 14.669 0.751 -20.323 1.00 96.44 103 MET A O 1
ATOM 772 N N . PHE A 1 104 ? 15.638 2.718 -19.886 1.00 97.19 104 PHE A N 1
ATOM 773 C CA . PHE A 1 104 ? 14.487 3.514 -20.312 1.00 97.19 104 PHE A CA 1
ATOM 774 C C . PHE A 1 104 ? 14.278 3.469 -21.832 1.00 97.19 104 PHE A C 1
ATOM 776 O O . PHE A 1 104 ? 13.138 3.384 -22.290 1.00 97.19 104 PHE A O 1
ATOM 783 N N . ALA A 1 105 ? 15.353 3.483 -22.626 1.00 96.81 105 ALA A N 1
ATOM 784 C CA . ALA A 1 105 ? 15.278 3.324 -24.077 1.00 96.81 105 ALA A CA 1
ATOM 785 C C . ALA A 1 105 ? 14.722 1.947 -24.468 1.00 96.81 105 ALA A C 1
ATOM 787 O O . ALA A 1 105 ? 13.871 1.852 -25.357 1.00 96.81 105 ALA A O 1
ATOM 788 N N . GLU A 1 106 ? 15.140 0.890 -23.767 1.00 96.56 106 GLU A N 1
ATOM 789 C CA . GLU A 1 106 ? 14.564 -0.440 -23.935 1.00 96.56 106 GLU A CA 1
ATOM 790 C C . GLU A 1 106 ? 13.070 -0.454 -23.595 1.00 96.56 106 GLU A C 1
ATOM 792 O O . GLU A 1 106 ? 12.263 -0.903 -24.416 1.00 96.56 106 GLU A O 1
ATOM 797 N N . LEU A 1 107 ? 12.683 0.101 -22.441 1.00 97.31 107 LEU A N 1
ATOM 798 C CA . LEU A 1 107 ? 11.275 0.201 -22.062 1.00 97.31 107 LEU A CA 1
ATOM 799 C C . LEU A 1 107 ? 10.471 0.964 -23.118 1.00 97.31 107 LEU A C 1
ATOM 801 O O . LEU A 1 107 ? 9.395 0.520 -23.493 1.00 97.31 107 LEU A O 1
ATOM 805 N N . ARG A 1 108 ? 10.997 2.066 -23.657 1.00 97.38 108 ARG A N 1
ATOM 806 C CA . ARG A 1 108 ? 10.323 2.857 -24.695 1.00 97.38 108 ARG A CA 1
ATOM 807 C C . ARG A 1 108 ? 10.105 2.081 -25.994 1.00 97.38 108 ARG A C 1
ATOM 809 O O . ARG A 1 108 ? 9.121 2.335 -26.684 1.00 97.38 108 ARG A O 1
ATOM 816 N N . ARG A 1 109 ? 11.001 1.151 -26.334 1.00 97.19 109 ARG A N 1
ATOM 817 C CA . ARG A 1 109 ? 10.859 0.272 -27.506 1.00 97.19 109 ARG A CA 1
ATOM 818 C C . ARG A 1 109 ? 9.785 -0.796 -27.292 1.00 97.19 109 ARG A C 1
ATOM 820 O O . ARG A 1 109 ? 9.097 -1.154 -28.241 1.00 97.19 109 ARG A O 1
ATOM 827 N N . ILE A 1 110 ? 9.683 -1.323 -26.074 1.00 96.50 110 ILE A N 1
ATOM 828 C CA . ILE A 1 110 ? 8.783 -2.430 -25.722 1.00 96.50 110 ILE A CA 1
ATOM 829 C C . ILE A 1 110 ? 7.374 -1.922 -25.386 1.00 96.50 110 ILE A C 1
ATOM 831 O O . ILE A 1 110 ? 6.384 -2.458 -25.871 1.00 96.50 110 ILE A O 1
ATOM 835 N N . ASP A 1 111 ? 7.292 -0.885 -24.558 1.00 97.06 111 ASP A N 1
ATOM 836 C CA . ASP A 1 111 ? 6.069 -0.311 -24.004 1.00 97.06 111 ASP A CA 1
ATOM 837 C C . ASP A 1 111 ? 6.137 1.232 -24.040 1.00 97.06 111 ASP A C 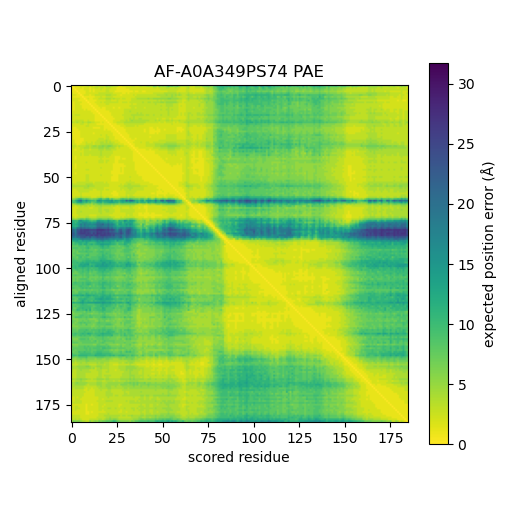1
ATOM 839 O O . ASP A 1 111 ? 6.393 1.888 -23.020 1.00 97.06 111 ASP A O 1
ATOM 843 N N . PRO A 1 112 ? 5.939 1.844 -25.225 1.00 96.75 112 PRO A N 1
ATOM 844 C CA . PRO A 1 112 ? 6.011 3.295 -25.388 1.00 96.75 112 PRO A CA 1
ATOM 845 C C . PRO A 1 112 ? 4.946 4.040 -24.572 1.00 96.75 112 PRO A C 1
ATOM 847 O O . PRO A 1 112 ? 5.183 5.176 -24.161 1.00 96.75 112 PRO A O 1
ATOM 850 N N . GLU A 1 113 ? 3.797 3.410 -24.312 1.00 96.50 113 GLU A N 1
ATOM 851 C CA . GLU A 1 113 ? 2.720 3.984 -23.501 1.00 96.50 113 GLU A CA 1
ATOM 852 C C . GLU A 1 113 ? 3.145 4.113 -22.035 1.00 96.50 113 GLU A C 1
ATOM 854 O O . GLU A 1 113 ? 3.057 5.198 -21.455 1.00 96.50 113 GLU A O 1
ATOM 859 N N . THR A 1 114 ? 3.666 3.039 -21.432 1.00 94.88 114 THR A N 1
ATOM 860 C CA . THR A 1 114 ? 4.182 3.106 -20.058 1.00 94.88 114 THR A CA 1
ATOM 861 C C . THR A 1 114 ? 5.380 4.048 -19.969 1.00 94.88 114 THR A C 1
ATOM 863 O O . THR A 1 114 ? 5.427 4.879 -19.063 1.00 94.88 114 THR A O 1
ATOM 866 N N . ALA A 1 115 ? 6.317 3.983 -20.921 1.00 95.38 115 ALA A N 1
ATOM 867 C CA . ALA A 1 115 ? 7.487 4.862 -20.944 1.00 95.38 115 ALA A CA 1
ATOM 868 C C . ALA A 1 115 ? 7.104 6.351 -20.994 1.00 95.38 115 ALA A C 1
ATOM 870 O O . ALA A 1 115 ? 7.717 7.161 -20.303 1.00 95.38 115 ALA A O 1
ATOM 871 N N . GLY A 1 116 ? 6.062 6.713 -21.753 1.00 95.50 116 GLY A N 1
ATOM 872 C CA . GLY A 1 116 ? 5.568 8.091 -21.851 1.00 95.50 116 GLY A CA 1
ATOM 873 C C . GLY A 1 116 ? 5.064 8.682 -20.528 1.00 95.50 116 GLY A C 1
ATOM 874 O O . GLY A 1 116 ? 5.008 9.901 -20.389 1.00 95.50 116 GLY A O 1
ATOM 875 N N . ASN A 1 117 ? 4.744 7.835 -19.546 1.00 93.56 117 ASN A N 1
ATOM 876 C CA . ASN A 1 117 ? 4.248 8.233 -18.227 1.00 93.56 117 ASN A CA 1
ATOM 877 C C . ASN A 1 117 ? 5.316 8.170 -17.119 1.00 93.56 117 ASN A C 1
ATOM 879 O O . ASN A 1 117 ? 5.007 8.430 -15.953 1.00 93.56 117 ASN A O 1
ATOM 883 N N . LEU A 1 118 ? 6.557 7.794 -17.445 1.00 93.81 118 LEU A N 1
ATOM 884 C CA . LEU A 1 118 ? 7.633 7.603 -16.475 1.00 93.81 118 LEU A CA 1
ATOM 885 C C . LEU A 1 118 ? 8.782 8.586 -16.699 1.00 93.81 118 LEU A C 1
ATOM 887 O O . LEU A 1 118 ? 9.159 8.900 -17.824 1.00 93.81 118 LEU A O 1
ATOM 891 N N . HIS A 1 119 ? 9.378 9.037 -15.597 1.00 92.50 119 HIS A N 1
ATOM 892 C CA . HIS A 1 119 ? 10.629 9.786 -15.633 1.00 92.50 119 HIS A CA 1
ATOM 893 C C . HIS A 1 119 ? 11.817 8.818 -15.729 1.00 92.50 119 HIS A C 1
ATOM 895 O O . HIS A 1 119 ? 11.796 7.765 -15.093 1.00 92.50 119 HIS A O 1
ATOM 901 N N . LEU A 1 120 ? 12.888 9.196 -16.438 1.00 90.44 120 LEU A N 1
ATOM 902 C CA . LEU A 1 120 ? 14.073 8.342 -16.653 1.00 90.44 120 LEU A CA 1
ATOM 903 C C . LEU A 1 120 ? 14.745 7.872 -15.345 1.00 90.44 120 LEU A C 1
ATOM 905 O O . LEU A 1 120 ? 15.354 6.811 -15.293 1.00 90.44 120 LEU A O 1
ATOM 909 N N . ASN A 1 121 ? 14.593 8.651 -14.270 1.00 91.19 121 ASN A N 1
ATOM 910 C CA . ASN A 1 121 ? 15.141 8.351 -12.941 1.00 91.19 121 ASN A CA 1
ATOM 911 C C . ASN A 1 121 ? 14.235 7.452 -12.085 1.00 91.19 121 ASN A C 1
ATOM 913 O O . ASN A 1 121 ? 14.608 7.104 -10.964 1.00 91.19 121 ASN A O 1
ATOM 917 N N . ASP A 1 122 ? 13.051 7.067 -12.566 1.00 92.88 122 ASP A N 1
ATOM 918 C CA . ASP A 1 122 ? 12.142 6.195 -11.821 1.00 92.88 122 ASP A CA 1
ATOM 919 C C . ASP A 1 122 ? 12.569 4.719 -11.937 1.00 92.88 122 ASP A C 1
ATOM 921 O O . ASP A 1 122 ? 11.861 3.878 -12.496 1.00 92.88 122 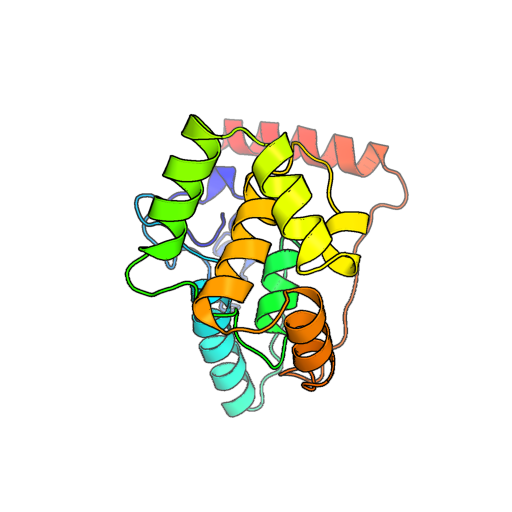ASP A O 1
ATOM 925 N N . LYS A 1 123 ? 13.758 4.399 -11.393 1.00 94.00 123 LYS A N 1
ATOM 926 C CA . LYS A 1 123 ? 14.370 3.054 -11.409 1.00 94.00 123 LYS A CA 1
ATOM 927 C C . LYS A 1 123 ? 13.359 1.980 -11.021 1.00 94.00 123 LYS A C 1
ATOM 929 O O . LYS A 1 123 ? 13.273 0.936 -11.658 1.00 94.00 123 LYS A O 1
ATOM 934 N N . LYS A 1 124 ? 12.569 2.224 -9.972 1.00 90.69 124 LYS A N 1
ATOM 935 C CA . LYS A 1 124 ? 11.609 1.237 -9.466 1.00 90.69 124 LYS A CA 1
ATOM 936 C C . LYS A 1 124 ? 10.526 0.930 -10.497 1.00 90.69 124 LYS A C 1
ATOM 938 O O . LYS A 1 124 ? 10.295 -0.248 -10.769 1.00 90.69 124 LYS A O 1
ATOM 943 N N . ARG A 1 125 ? 9.887 1.952 -11.079 1.00 90.94 125 ARG A N 1
ATOM 944 C CA . ARG A 1 125 ? 8.801 1.738 -12.048 1.00 90.94 125 ARG A CA 1
ATOM 945 C C . ARG A 1 125 ? 9.299 1.243 -13.399 1.00 90.94 125 ARG A C 1
ATOM 947 O O . ARG A 1 125 ? 8.647 0.377 -13.972 1.00 90.94 125 ARG A O 1
ATOM 954 N N . ILE A 1 126 ? 10.454 1.720 -13.867 1.00 95.00 126 ILE A N 1
ATOM 955 C CA . ILE A 1 126 ? 11.066 1.246 -15.118 1.00 95.00 126 ILE A CA 1
ATOM 956 C C . ILE A 1 126 ? 11.372 -0.243 -15.013 1.00 95.00 126 ILE A C 1
ATOM 958 O O . ILE A 1 126 ? 10.918 -1.033 -15.839 1.00 95.00 126 ILE A O 1
ATOM 962 N N . LEU A 1 127 ? 12.085 -0.639 -13.955 1.00 93.62 127 LEU A N 1
ATOM 963 C CA . LEU A 1 127 ? 12.446 -2.035 -13.771 1.00 93.62 127 LEU A CA 1
ATOM 964 C C . LEU A 1 127 ? 11.209 -2.915 -13.557 1.00 93.62 127 LEU A C 1
ATOM 966 O O . LEU A 1 127 ? 11.186 -4.020 -14.075 1.00 93.62 127 LEU A O 1
ATOM 970 N N . ARG A 1 128 ? 10.149 -2.428 -12.891 1.00 90.31 128 ARG A N 1
ATOM 971 C CA . ARG A 1 128 ? 8.889 -3.186 -12.771 1.00 90.31 128 ARG A CA 1
ATOM 972 C C . ARG A 1 128 ? 8.177 -3.371 -14.117 1.00 90.31 128 ARG A C 1
ATOM 974 O O . ARG A 1 128 ? 7.598 -4.424 -14.355 1.00 90.31 128 ARG A O 1
ATOM 981 N N . ALA A 1 129 ? 8.187 -2.365 -14.990 1.00 92.56 129 ALA A N 1
ATOM 982 C CA . ALA A 1 129 ? 7.567 -2.474 -16.309 1.00 92.56 129 ALA A CA 1
ATOM 983 C C . ALA A 1 129 ? 8.302 -3.482 -17.207 1.00 92.56 129 ALA A C 1
ATOM 985 O O . ALA A 1 129 ? 7.661 -4.306 -17.857 1.00 92.56 129 ALA A O 1
ATOM 986 N N . LEU A 1 130 ? 9.638 -3.453 -17.184 1.00 93.62 130 LEU A N 1
ATOM 987 C CA . LEU A 1 130 ? 10.476 -4.432 -17.878 1.00 93.62 130 LEU A CA 1
ATOM 988 C C . LEU A 1 130 ? 10.315 -5.838 -17.294 1.00 93.62 130 LEU A C 1
ATOM 990 O O . LEU A 1 130 ? 10.155 -6.793 -18.043 1.00 93.62 130 LEU A O 1
ATOM 994 N N . GLU A 1 131 ? 10.301 -5.958 -15.968 1.00 91.31 131 GLU A N 1
ATOM 995 C CA . GLU A 1 131 ? 10.090 -7.221 -15.256 1.00 91.31 131 GLU A CA 1
ATOM 996 C C . GLU A 1 131 ? 8.782 -7.894 -15.683 1.00 91.31 131 GLU A C 1
ATOM 998 O O . GLU A 1 131 ? 8.814 -9.043 -16.109 1.00 91.31 131 GLU A O 1
ATOM 1003 N N . VAL A 1 132 ? 7.657 -7.163 -15.693 1.00 89.19 132 VAL A N 1
ATOM 1004 C CA . VAL A 1 132 ? 6.369 -7.704 -16.169 1.00 89.19 132 VAL A CA 1
ATOM 1005 C C . VAL A 1 132 ? 6.471 -8.214 -17.606 1.00 89.19 132 VAL A C 1
ATOM 1007 O O . VAL A 1 132 ? 5.946 -9.286 -17.911 1.00 89.19 132 VAL A O 1
ATOM 1010 N N . TYR A 1 133 ? 7.170 -7.490 -18.481 1.00 92.56 133 TYR A N 1
ATOM 1011 C CA . TYR A 1 133 ? 7.353 -7.914 -19.865 1.00 92.56 133 TYR A CA 1
ATOM 1012 C C . TYR A 1 133 ? 8.186 -9.189 -19.989 1.00 92.56 133 TYR A C 1
ATOM 1014 O O . TYR A 1 133 ? 7.779 -10.104 -20.701 1.00 92.56 133 TYR A O 1
ATOM 1022 N N . TYR A 1 134 ? 9.316 -9.295 -19.292 1.00 91.06 134 TYR A N 1
ATOM 1023 C CA . TYR A 1 134 ? 10.143 -10.500 -19.364 1.00 91.06 134 TYR A CA 1
ATOM 1024 C C . TYR A 1 134 ? 9.499 -11.713 -18.684 1.00 91.06 134 TYR A C 1
ATOM 1026 O O . TYR A 1 134 ? 9.682 -12.832 -19.156 1.00 91.06 134 TYR A O 1
ATOM 1034 N N . GLU A 1 135 ? 8.716 -11.501 -17.626 1.00 87.44 135 GLU A N 1
ATOM 1035 C CA . GLU A 1 135 ? 7.994 -12.568 -16.924 1.00 87.44 135 GLU A CA 1
ATOM 1036 C C . GLU A 1 135 ? 6.814 -13.111 -17.737 1.00 87.44 135 GLU A C 1
ATOM 1038 O O . GLU A 1 135 ? 6.542 -14.311 -17.717 1.00 87.44 135 GLU A O 1
ATOM 1043 N N . THR A 1 136 ? 6.080 -12.233 -18.425 1.00 86.94 136 THR A N 1
ATOM 1044 C CA . THR A 1 136 ? 4.756 -12.576 -18.978 1.00 86.94 136 THR A CA 1
ATOM 1045 C C . THR A 1 136 ? 4.658 -12.466 -20.497 1.00 86.94 136 THR A C 1
ATOM 1047 O O . THR A 1 136 ? 3.673 -12.917 -21.082 1.00 86.94 136 THR A O 1
ATOM 1050 N N . GLY A 1 137 ? 5.633 -11.830 -21.149 1.00 90.44 137 GLY A N 1
ATOM 1051 C CA . GLY A 1 137 ? 5.574 -11.435 -22.557 1.00 90.44 137 GLY A CA 1
ATOM 1052 C C . GLY A 1 137 ? 4.605 -10.282 -22.854 1.00 90.44 137 GLY A C 1
ATOM 1053 O O . GLY A 1 137 ? 4.510 -9.855 -24.004 1.00 90.44 137 GLY A O 1
ATOM 1054 N N . LYS A 1 138 ? 3.878 -9.771 -21.851 1.00 91.88 138 LYS A N 1
ATOM 1055 C CA . LYS A 1 138 ? 2.926 -8.662 -21.992 1.00 91.88 138 LYS A CA 1
ATOM 1056 C C . LYS A 1 138 ? 3.538 -7.364 -21.499 1.00 91.88 138 LYS A C 1
ATOM 1058 O O . LYS A 1 138 ? 4.231 -7.334 -20.487 1.00 91.88 138 LYS A O 1
ATOM 1063 N N . THR A 1 139 ? 3.241 -6.266 -22.180 1.00 94.38 139 THR A N 1
ATOM 1064 C CA . THR A 1 139 ? 3.660 -4.946 -21.705 1.00 94.38 139 THR A CA 1
ATOM 1065 C C . THR A 1 139 ? 2.902 -4.552 -20.434 1.00 94.38 139 THR A C 1
ATOM 1067 O O . THR A 1 139 ? 1.807 -5.053 -20.157 1.00 94.38 139 THR A O 1
ATOM 1070 N N . MET A 1 140 ? 3.456 -3.622 -19.655 1.00 91.06 140 MET A N 1
ATOM 1071 C CA . MET A 1 140 ? 2.783 -3.094 -18.465 1.00 91.06 140 MET A CA 1
ATOM 1072 C C . MET A 1 140 ? 1.473 -2.386 -18.842 1.00 91.06 140 MET A C 1
ATOM 1074 O O . MET A 1 140 ? 0.476 -2.516 -18.131 1.00 91.06 140 MET A O 1
ATOM 1078 N N . ALA A 1 141 ? 1.439 -1.691 -19.981 1.00 92.88 141 ALA A N 1
ATOM 1079 C CA . ALA A 1 141 ? 0.224 -1.080 -20.511 1.00 92.88 141 ALA A CA 1
ATOM 1080 C C . ALA A 1 141 ? -0.864 -2.123 -20.820 1.00 92.88 141 ALA A C 1
ATOM 1082 O O . ALA A 1 141 ? -2.004 -1.971 -20.377 1.00 92.88 141 ALA A O 1
ATOM 1083 N N . GLN A 1 142 ? -0.510 -3.223 -21.497 1.00 92.00 142 GLN A N 1
ATOM 1084 C CA . GLN A 1 142 ? -1.433 -4.332 -21.769 1.00 92.00 142 GLN A CA 1
ATOM 1085 C C . GLN A 1 142 ? -1.950 -4.957 -20.475 1.00 92.00 142 GLN A C 1
ATOM 1087 O O . GLN A 1 142 ? -3.160 -5.100 -20.300 1.00 92.00 142 GLN A O 1
ATOM 1092 N N . HIS A 1 143 ? -1.045 -5.267 -19.546 1.00 87.88 143 HIS A N 1
ATOM 1093 C CA . HIS A 1 143 ? -1.398 -5.807 -18.240 1.00 87.88 143 HIS A CA 1
ATOM 1094 C C . HIS A 1 143 ? -2.381 -4.886 -17.495 1.00 87.88 143 HIS A C 1
ATOM 1096 O O . HIS A 1 143 ? -3.416 -5.338 -17.014 1.00 87.88 143 HIS A O 1
ATOM 1102 N N . ASN A 1 144 ? -2.113 -3.577 -17.465 1.00 87.12 144 ASN A N 1
ATOM 1103 C CA . ASN A 1 144 ? -2.983 -2.591 -16.821 1.00 87.12 144 ASN A CA 1
ATOM 1104 C C . ASN A 1 144 ? -4.342 -2.433 -17.523 1.00 87.12 144 ASN A C 1
ATOM 1106 O O . ASN A 1 144 ? -5.350 -2.150 -16.874 1.00 87.12 144 ASN A O 1
ATOM 1110 N N . ALA A 1 145 ? -4.392 -2.577 -18.847 1.00 88.88 145 ALA A N 1
ATOM 1111 C CA . ALA A 1 145 ? -5.641 -2.537 -19.600 1.00 88.88 145 ALA A CA 1
ATOM 1112 C C . ALA A 1 145 ? -6.508 -3.775 -19.329 1.00 88.88 145 ALA A C 1
ATOM 1114 O O . ALA A 1 145 ? -7.726 -3.652 -19.196 1.00 88.88 145 ALA A O 1
ATOM 1115 N N . GLU A 1 146 ? -5.893 -4.954 -19.222 1.00 87.31 146 GLU A N 1
ATOM 1116 C CA . GLU A 1 146 ? -6.577 -6.198 -18.861 1.00 87.31 146 GLU A CA 1
ATOM 1117 C C . GLU A 1 146 ? -7.126 -6.134 -17.434 1.00 87.31 146 GLU A C 1
ATOM 1119 O O . GLU A 1 146 ? -8.300 -6.431 -17.212 1.00 87.31 146 GLU A O 1
ATOM 1124 N N . THR 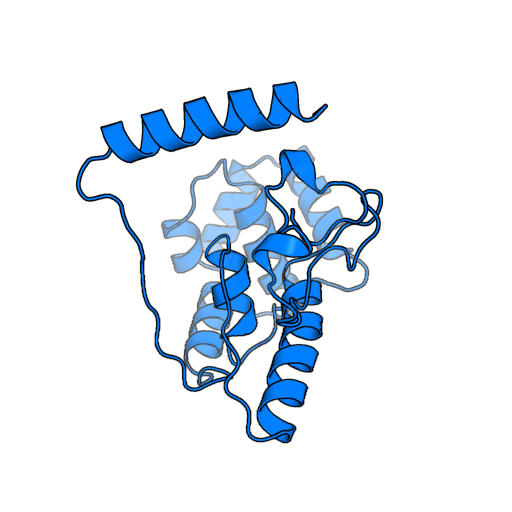A 1 147 ? -6.320 -5.673 -16.477 1.00 83.81 147 THR A N 1
ATOM 1125 C CA . THR A 1 147 ? -6.726 -5.600 -15.070 1.00 83.81 147 THR A CA 1
ATOM 1126 C C . THR A 1 147 ? -7.846 -4.593 -14.829 1.00 83.81 147 THR A C 1
ATOM 1128 O O . THR A 1 147 ? -8.756 -4.876 -14.055 1.00 83.81 147 THR A O 1
ATOM 1131 N N . LYS A 1 148 ? -7.868 -3.467 -15.556 1.00 84.00 148 LYS A N 1
ATOM 1132 C CA . LYS A 1 148 ? -8.976 -2.492 -15.512 1.00 84.00 148 LYS A CA 1
ATOM 1133 C C . LYS A 1 148 ? -10.331 -3.062 -15.944 1.00 84.00 148 LYS A C 1
ATOM 1135 O O . LYS A 1 148 ? -11.354 -2.482 -15.594 1.00 84.00 148 LYS A O 1
ATOM 1140 N N . ARG A 1 149 ? -10.360 -4.148 -16.725 1.00 86.94 149 ARG A N 1
ATOM 1141 C CA . ARG A 1 149 ? -11.613 -4.801 -17.154 1.00 86.94 149 ARG A CA 1
ATOM 1142 C C . ARG A 1 149 ? -12.185 -5.733 -16.090 1.00 86.94 149 ARG A C 1
ATOM 1144 O O . ARG A 1 149 ? -13.330 -6.156 -16.217 1.00 86.94 149 ARG A O 1
ATOM 1151 N N . ILE A 1 150 ? -11.397 -6.073 -15.074 1.00 87.00 150 ILE A N 1
ATOM 1152 C CA . ILE A 1 150 ? -11.832 -6.941 -13.988 1.00 87.00 150 ILE A CA 1
ATOM 1153 C C . ILE A 1 150 ? -12.703 -6.097 -13.046 1.00 87.00 150 ILE A C 1
ATOM 1155 O O . ILE A 1 150 ? -12.248 -5.042 -12.590 1.00 87.00 150 ILE A O 1
ATOM 1159 N N . PRO A 1 151 ? -13.955 -6.509 -12.770 1.00 89.38 151 PRO A N 1
ATOM 1160 C CA . PRO A 1 151 ? -14.836 -5.748 -11.895 1.00 89.38 151 PRO A CA 1
ATOM 1161 C C . PRO A 1 151 ? -14.234 -5.651 -10.487 1.00 89.38 151 PRO A C 1
ATOM 1163 O O . PRO A 1 151 ? -13.503 -6.553 -10.083 1.00 89.38 151 PRO A O 1
ATOM 1166 N N . PRO A 1 152 ? -14.522 -4.588 -9.717 1.00 91.88 152 PRO A N 1
ATOM 1167 C CA . PRO A 1 152 ? -14.105 -4.497 -8.322 1.00 91.88 152 PRO A CA 1
ATOM 1168 C C . PRO A 1 152 ? -14.540 -5.722 -7.514 1.00 91.88 152 PRO A C 1
ATOM 1170 O O . PRO A 1 152 ? -15.591 -6.307 -7.776 1.00 91.88 152 PRO A O 1
ATOM 1173 N N . ARG A 1 153 ? -13.752 -6.083 -6.498 1.00 92.38 153 ARG A N 1
ATOM 1174 C CA . ARG A 1 153 ? -14.057 -7.232 -5.633 1.00 92.38 153 ARG A CA 1
ATOM 1175 C C . ARG A 1 153 ? -15.324 -7.018 -4.805 1.00 92.38 153 ARG A C 1
ATOM 1177 O O . ARG A 1 153 ? -16.031 -7.974 -4.510 1.00 92.38 153 ARG A O 1
ATOM 1184 N N . TYR A 1 154 ? -15.595 -5.768 -4.437 1.00 93.81 154 TYR A N 1
ATOM 1185 C CA . TYR A 1 154 ? -16.722 -5.386 -3.596 1.00 93.81 154 TYR A CA 1
ATOM 1186 C C . TYR A 1 154 ? -17.481 -4.219 -4.218 1.00 93.81 154 TYR A C 1
ATOM 1188 O O . TYR A 1 154 ? -16.871 -3.316 -4.797 1.00 93.81 154 TYR A O 1
ATOM 1196 N N . ASP A 1 155 ? -18.798 -4.204 -4.023 1.00 93.19 155 ASP A N 1
ATOM 1197 C CA . ASP A 1 155 ? -19.603 -3.004 -4.220 1.00 93.19 155 ASP A CA 1
ATOM 1198 C C . ASP A 1 155 ? -19.393 -2.072 -3.019 1.00 93.19 155 ASP A C 1
ATOM 1200 O O . ASP A 1 155 ? -19.699 -2.423 -1.878 1.00 93.19 155 ASP A O 1
ATOM 1204 N N . SER A 1 156 ? -18.760 -0.923 -3.252 1.00 92.44 156 SER A N 1
ATOM 1205 C CA . SER A 1 156 ? -18.248 -0.062 -2.182 1.00 92.44 156 SER A CA 1
ATOM 1206 C C . SER A 1 156 ? -18.629 1.395 -2.396 1.00 92.44 156 SER A C 1
ATOM 1208 O O . SER A 1 156 ? -18.464 1.929 -3.494 1.00 92.44 156 SER A O 1
ATOM 1210 N N . VAL A 1 157 ? -19.018 2.068 -1.313 1.00 94.00 157 VAL A N 1
ATOM 1211 C CA . VAL A 1 157 ? -19.174 3.526 -1.260 1.00 94.00 157 VAL A CA 1
ATOM 1212 C C . VAL A 1 157 ? -17.916 4.139 -0.653 1.00 94.00 157 VAL A C 1
ATOM 1214 O O . VAL A 1 157 ? -17.447 3.704 0.398 1.00 94.00 157 VAL A O 1
ATOM 1217 N N . ARG A 1 158 ? -17.357 5.159 -1.313 1.00 92.00 158 ARG A N 1
ATOM 1218 C CA . ARG A 1 158 ? -16.155 5.865 -0.849 1.00 92.00 158 ARG A CA 1
ATOM 1219 C C . ARG A 1 158 ? -16.537 7.220 -0.271 1.00 92.00 158 ARG A C 1
ATOM 1221 O O . ARG A 1 158 ? -17.154 8.026 -0.960 1.00 92.00 158 ARG A O 1
ATOM 1228 N N . ILE A 1 159 ? -16.125 7.470 0.968 1.00 93.31 159 ILE A N 1
ATOM 1229 C CA . ILE A 1 159 ? -16.344 8.738 1.670 1.00 93.31 159 ILE A CA 1
ATOM 1230 C C . ILE A 1 159 ? -14.975 9.342 1.984 1.00 93.31 159 ILE A C 1
ATOM 1232 O O . ILE A 1 159 ? -14.145 8.705 2.629 1.00 93.31 159 ILE A O 1
ATOM 1236 N N . GLY A 1 160 ? -14.732 10.557 1.493 1.00 92.25 160 GLY A N 1
ATOM 1237 C CA . GLY A 1 160 ? -13.529 11.327 1.798 1.00 92.25 160 GLY A CA 1
ATOM 1238 C C . GLY A 1 160 ? -13.807 12.328 2.912 1.00 92.25 160 GLY A C 1
ATOM 1239 O O . GLY A 1 160 ? -14.742 13.116 2.799 1.00 92.25 160 GLY A O 1
ATOM 1240 N N . LEU A 1 161 ? -12.989 12.310 3.964 1.00 91.88 161 LEU A N 1
ATOM 1241 C CA . LEU A 1 161 ? -13.001 13.334 5.006 1.00 91.88 161 LEU A CA 1
ATOM 1242 C C . LEU A 1 161 ? -11.848 14.302 4.749 1.00 91.88 161 LEU A C 1
ATOM 1244 O O . LEU A 1 161 ? -10.703 13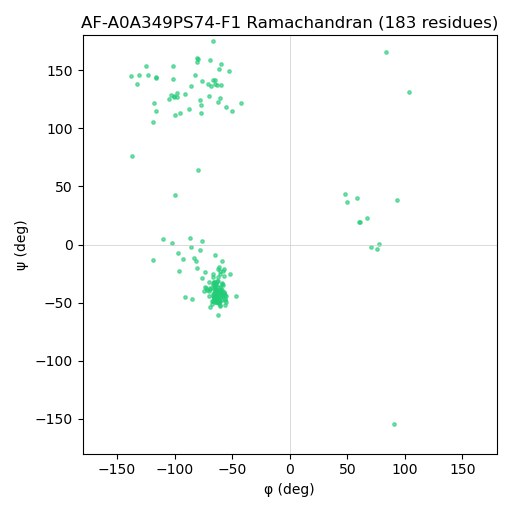.877 4.589 1.00 91.88 161 LEU A O 1
ATOM 1248 N N . ALA A 1 162 ? -12.156 15.592 4.700 1.00 91.81 162 ALA A N 1
ATOM 1249 C CA . ALA A 1 162 ? -11.179 16.648 4.498 1.00 91.81 162 ALA A CA 1
ATOM 1250 C C . ALA A 1 162 ? -11.487 17.818 5.432 1.00 91.81 162 ALA A C 1
ATOM 1252 O O . ALA A 1 162 ? -12.650 18.109 5.704 1.00 91.81 162 ALA A O 1
ATOM 1253 N N . TYR A 1 163 ? -10.434 18.480 5.905 1.00 94.69 163 TYR A N 1
ATOM 1254 C CA . TYR A 1 163 ? -10.576 19.771 6.566 1.00 94.69 163 TYR A CA 1
ATOM 1255 C C . TYR A 1 163 ? -10.942 20.828 5.525 1.00 94.69 163 TYR A C 1
ATOM 1257 O O . TYR A 1 163 ? -10.374 20.835 4.431 1.00 94.69 163 TYR A O 1
ATOM 1265 N N . GLU A 1 164 ? -11.869 21.715 5.878 1.00 96.12 164 GLU A N 1
ATOM 1266 C CA . GLU A 1 164 ? -12.204 22.883 5.061 1.00 96.12 164 GLU A CA 1
ATOM 1267 C C . GLU A 1 164 ? -11.010 23.847 4.989 1.00 96.12 164 GLU A C 1
ATOM 1269 O O . GLU A 1 164 ? -10.600 24.251 3.900 1.00 96.12 164 GLU A O 1
ATOM 1274 N N . ASP A 1 165 ? -10.385 24.120 6.139 1.00 96.81 165 ASP A N 1
ATOM 1275 C CA . ASP A 1 165 ? -9.148 24.891 6.245 1.00 96.81 165 ASP A CA 1
ATOM 1276 C C . ASP A 1 165 ? -7.925 23.971 6.422 1.00 96.81 165 ASP A C 1
ATOM 1278 O O . ASP A 1 165 ? -7.843 23.128 7.320 1.00 96.81 165 ASP A O 1
ATOM 1282 N N . ARG A 1 166 ? -6.909 24.162 5.575 1.00 95.88 166 ARG A N 1
ATOM 1283 C CA . ARG A 1 166 ? -5.645 23.418 5.673 1.00 95.88 166 ARG A CA 1
ATOM 1284 C C . ARG A 1 166 ? -4.859 23.759 6.933 1.00 95.88 166 ARG A C 1
ATOM 1286 O O . ARG A 1 166 ? -4.060 22.926 7.361 1.00 95.88 166 ARG A O 1
ATOM 1293 N N . ASP A 1 167 ? -5.038 24.941 7.507 1.00 97.56 167 ASP A N 1
ATOM 1294 C CA . ASP A 1 167 ? -4.322 25.327 8.716 1.00 97.56 167 ASP A CA 1
ATOM 1295 C C . ASP A 1 167 ? -4.897 24.643 9.965 1.00 97.56 167 ASP A C 1
ATOM 1297 O O . ASP A 1 167 ? -4.126 24.301 10.862 1.00 97.56 167 ASP A O 1
ATOM 1301 N N . ASP A 1 168 ? -6.194 24.311 9.988 1.00 97.56 168 ASP A N 1
ATOM 1302 C CA . ASP A 1 168 ? -6.772 23.432 11.017 1.00 97.56 168 ASP A CA 1
ATOM 1303 C C . ASP A 1 168 ? -6.144 22.040 10.986 1.00 97.56 168 ASP A C 1
ATOM 1305 O O . ASP A 1 168 ? -5.764 21.498 12.026 1.00 97.56 168 ASP A O 1
ATOM 1309 N N . MET A 1 169 ? -5.971 21.477 9.786 1.00 96.88 169 MET A N 1
ATOM 1310 C CA . MET A 1 169 ? -5.311 20.182 9.617 1.00 96.88 169 MET A CA 1
ATOM 1311 C C . MET A 1 169 ? -3.879 20.211 10.164 1.00 96.88 169 MET A C 1
ATOM 1313 O O . MET A 1 169 ? -3.478 19.283 10.863 1.00 96.88 169 MET A O 1
ATOM 1317 N N . LYS A 1 170 ? -3.104 21.262 9.862 1.00 97.38 170 LYS A N 1
ATOM 1318 C CA . LYS A 1 170 ? -1.726 21.403 10.365 1.00 97.38 170 LYS A CA 1
ATOM 1319 C C . LYS A 1 170 ? -1.703 21.487 11.889 1.00 97.38 170 LYS A C 1
ATOM 1321 O O . LYS A 1 170 ? -1.010 20.693 12.513 1.00 97.38 170 LYS A O 1
ATOM 1326 N N . ARG A 1 171 ? -2.537 22.352 12.481 1.00 97.75 171 ARG A N 1
ATOM 1327 C CA . ARG A 1 171 ? -2.667 22.477 13.943 1.00 97.75 171 ARG A CA 1
ATOM 1328 C C . ARG A 1 171 ? -3.022 21.146 14.605 1.00 97.75 171 ARG A C 1
ATOM 1330 O O . ARG A 1 171 ? -2.446 20.796 15.631 1.00 97.75 171 ARG A O 1
ATOM 1337 N N . ALA A 1 172 ? -3.949 20.389 14.018 1.00 96.62 172 ALA A N 1
ATOM 1338 C CA . ALA A 1 172 ? -4.337 19.076 14.526 1.00 96.62 172 ALA A CA 1
ATOM 1339 C C . ALA A 1 172 ? -3.198 18.047 14.426 1.00 96.62 172 ALA A C 1
ATOM 1341 O O . ALA A 1 172 ? -3.051 17.211 15.318 1.00 96.62 172 ALA A O 1
ATOM 1342 N N . ILE A 1 173 ? -2.389 18.101 13.361 1.00 96.50 173 ILE A N 1
ATOM 1343 C CA . ILE A 1 173 ? -1.201 17.255 13.209 1.00 96.50 173 ILE A CA 1
ATOM 1344 C C . ILE A 1 173 ? -0.161 17.599 14.278 1.00 96.50 173 ILE A C 1
ATOM 1346 O O . ILE A 1 173 ? 0.292 16.677 14.954 1.00 96.50 173 ILE A O 1
ATOM 1350 N N . ASP A 1 174 ? 0.165 18.881 14.456 1.00 97.44 174 ASP A N 1
ATOM 1351 C CA . ASP A 1 174 ? 1.173 19.345 15.420 1.00 97.44 174 ASP A CA 1
ATOM 1352 C C . ASP A 1 174 ? 0.782 18.945 16.849 1.00 97.44 174 ASP A C 1
ATOM 1354 O O . ASP A 1 174 ? 1.512 18.213 17.515 1.00 97.44 174 ASP A O 1
ATOM 1358 N N . LEU A 1 175 ? -0.447 19.279 17.263 1.00 97.19 175 LEU A N 1
ATOM 1359 C CA . LEU A 1 175 ? -0.969 18.915 18.582 1.00 97.19 175 LEU A CA 1
ATOM 1360 C C . LEU A 1 175 ? -0.962 17.399 18.816 1.00 97.19 175 LEU A C 1
ATOM 1362 O O . LEU A 1 175 ? -0.772 16.927 19.936 1.00 97.19 175 LEU A O 1
ATOM 1366 N N . ARG A 1 176 ? -1.213 16.605 17.771 1.00 95.88 176 ARG A N 1
ATOM 1367 C CA . ARG A 1 176 ? -1.181 15.147 17.886 1.00 95.88 176 ARG A CA 1
ATOM 1368 C C . ARG A 1 176 ? 0.240 14.635 18.107 1.00 95.88 176 ARG A C 1
ATOM 1370 O O . ARG A 1 176 ? 0.398 13.675 18.854 1.00 95.88 176 ARG A O 1
ATOM 1377 N N . VAL A 1 177 ? 1.243 15.237 17.472 1.00 97.12 177 VAL A N 1
ATOM 1378 C CA . VAL A 1 177 ? 2.649 14.869 17.694 1.00 97.12 177 VAL A CA 1
ATOM 1379 C C . VAL A 1 177 ? 3.046 15.161 19.138 1.00 97.12 177 VAL A C 1
ATOM 1381 O O . VAL A 1 177 ? 3.584 14.267 19.786 1.00 97.12 177 VAL A O 1
ATOM 1384 N N . ASP A 1 178 ? 2.696 16.334 19.667 1.00 97.12 178 ASP A N 1
ATOM 1385 C CA . ASP A 1 178 ? 2.974 16.688 21.066 1.00 97.12 178 ASP A CA 1
ATOM 1386 C C . ASP A 1 178 ? 2.368 15.657 22.031 1.00 97.12 178 ASP A C 1
ATOM 1388 O O . ASP A 1 178 ? 3.069 15.087 22.868 1.00 97.12 178 ASP A O 1
ATOM 1392 N N . LYS A 1 179 ? 1.094 15.298 21.827 1.00 95.62 179 LYS A N 1
ATOM 1393 C CA . LYS A 1 179 ? 0.413 14.254 22.614 1.00 95.62 179 LYS A CA 1
ATOM 1394 C C . LYS A 1 179 ? 1.078 12.881 22.511 1.00 95.62 179 LYS A C 1
ATOM 1396 O O . LYS A 1 179 ? 1.088 12.130 23.481 1.00 95.62 179 LYS A O 1
ATOM 1401 N N . MET A 1 180 ? 1.601 12.518 21.338 1.00 96.00 180 MET A N 1
ATOM 1402 C CA . MET A 1 180 ? 2.325 11.256 21.166 1.00 96.00 180 MET A CA 1
ATOM 1403 C C . MET A 1 180 ? 3.629 11.251 21.969 1.00 96.00 180 MET A C 1
ATOM 1405 O O . MET A 1 180 ? 3.936 10.244 22.601 1.00 96.00 180 MET A O 1
ATOM 1409 N N . VAL A 1 181 ? 4.368 12.364 21.980 1.00 96.50 181 VAL A N 1
ATOM 1410 C CA . VAL A 1 181 ? 5.596 12.510 22.778 1.00 96.50 181 VAL A CA 1
ATOM 1411 C C . VAL A 1 181 ? 5.282 12.436 24.272 1.00 96.50 181 VAL A C 1
ATOM 1413 O O . VAL A 1 181 ? 5.935 11.684 24.992 1.00 96.50 181 VAL A O 1
ATOM 1416 N N . GLU A 1 182 ? 4.244 13.135 24.736 1.00 96.38 182 GLU A N 1
ATOM 1417 C CA . GLU A 1 182 ? 3.778 13.064 26.130 1.00 96.38 182 GLU A CA 1
ATOM 1418 C C . GLU A 1 182 ? 3.372 11.641 26.547 1.00 96.38 182 GLU A C 1
ATOM 1420 O O . GLU A 1 182 ? 3.596 11.236 27.687 1.00 96.38 182 GLU A O 1
ATOM 1425 N N . ALA A 1 183 ? 2.815 10.862 25.615 1.00 92.94 183 ALA A N 1
ATOM 1426 C CA . ALA A 1 183 ? 2.442 9.467 25.829 1.00 92.94 183 ALA A CA 1
ATOM 1427 C C . ALA A 1 183 ? 3.630 8.481 25.790 1.00 92.94 183 ALA A C 1
ATOM 1429 O O . ALA A 1 183 ? 3.431 7.295 26.058 1.00 92.94 183 ALA A O 1
ATOM 1430 N N . GLY A 1 184 ? 4.848 8.944 25.481 1.00 93.75 184 GLY A N 1
ATOM 1431 C CA . GLY A 1 184 ? 6.066 8.128 25.482 1.00 93.75 184 GLY A CA 1
ATOM 1432 C C . GLY A 1 184 ? 6.427 7.499 24.134 1.00 93.75 184 GLY A C 1
ATOM 1433 O O . GLY A 1 184 ? 6.852 6.342 24.107 1.00 93.75 184 GLY A O 1
ATOM 1434 N N . LEU A 1 185 ? 6.228 8.234 23.032 1.00 87.88 185 LEU A N 1
ATOM 1435 C CA . LEU A 1 185 ? 6.778 7.901 21.707 1.00 87.88 185 LEU A CA 1
ATOM 1436 C C . LEU A 1 185 ? 8.306 7.729 21.738 1.00 87.88 185 LEU A C 1
ATOM 1438 O O . LEU A 1 185 ? 8.775 6.750 21.114 1.00 87.88 185 LEU A O 1
#

pLDDT: mean 91.26, std 8.72, range [51.44, 98.19]

Secondary structure (DSSP, 8-state):
-TTBTT-TGGGTPPPHHHHTT---TTSS-B-TTS---HHHHHHHHHHHHHHHHHTTPPP------HHHHHHHHSSS------TT-HHHHHHHHHHHHHHHHHHHHHHHHH-HHHHHTS-TT-HHHHHHHHHHHHHHSS-HHHHHHHHTTSPPSS---------SSHHHHHHHHHHHHHHHHHTT-

Mean predicted aligned error: 5.99 Å

Foldseek 3Di:
DQLEAPCCLVVVNDDPVNCVPPDDPSGNNDHPPDDDDLLNLLVRVLVVCVVCVVVVHHDDDDDDDVSSVCQNFFLDGPPDQDPVCPLVVVLVVCCVVVHLVVLLVVLCVQPVPQSVVDDSPPSVSSSVQVSCCVVPVDGPVRVVVVSVVRHTPDDDDDDDDDDPDPVVVVVVVVVSVVVSVVVPD

Solvent-accessible surface area (backbone atoms only — not comparable to full-atom values): 11135 Å² total; per-residue (Å²): 111,38,34,25,45,94,44,43,62,88,44,69,41,83,48,75,75,78,38,71,84,54,87,72,78,74,53,46,74,39,59,75,88,54,89,79,50,61,59,60,48,22,57,56,52,43,54,54,45,54,55,36,44,74,72,77,43,85,74,81,92,79,84,77,63,67,68,50,54,51,44,47,40,37,50,53,78,69,83,77,66,64,94,80,41,57,60,58,53,50,51,49,54,45,39,78,74,63,32,49,68,53,55,44,53,51,37,38,72,73,30,47,71,51,40,74,76,52,62,69,82,41,58,69,61,54,51,50,37,48,39,44,24,75,76,67,75,40,38,48,54,56,52,54,56,56,56,68,70,46,62,59,63,56,96,78,87,87,84,86,86,76,68,90,48,69,65,59,50,50,53,53,51,53,56,48,51,54,53,30,53,76,73,69,97

Radius of gyration: 20.56 Å; Cα contacts (8 Å, |Δi|>4): 160; chains: 1; bounding box: 51×42×54 Å

Sequence (185 aa):
MQIYRGMAIGTAAPTAEEMQGIPHHMVGVADPRENYSVARYADDAAKCVDDILSRGKQPVIVGGTGLYLNALLAGHGFAGGDKDGRYRAELESRWDKEGGEAMFAELRRIDPETAGNLHLNDKKRILRALEVYYETGKTMAQHNAETKRIPPRYDSVRIGLAYEDRDDMKRAIDLRVDKMVEAGL